Protein AF-A0A6M8B671-F1 (afdb_monomer_lite)

Secondary structure (DSSP, 8-state):
-PEEEEEEEEETTSHHHHHHHHHHHHTSTT-EEEE-TT-EEEEEESS-HHHHHHHHHHHHHHHHTTTTTTTTTT--SSS-BHHHHHHHHHHHHHHHHHHTS--SS-GGGGEEEEEEEPPTTS--GGG-PEEEEPTT----TT--HHHHHHHHHHHTT--SHHHHHHHHHHHHHHHHTT----EEE-STT-SSS-S-----SSS---EEE-HHHHHHHHHHHTTS-TT-----SSS--EEEEEE--SS-EEHHHHHHHHHS--TT--SPEEEEEEEEE-SSS-EEEEPPPEE-PPP---PPP--

Sequence (303 aa):
MSTDRVIRVLSGRDGAHVLALWGLVSLLPGARLRFDADAIAHLTWDGDDDALGVTAARGLVERTWGLGDGLLAGIKTTVPKRSAVNPKTEAEWRAVEQAGRLPTTSILAVFNAAATGEDKKGKIQDGDLKVVSSALTMLSGRSYTANIVQETWRLLEVEDADGARARAAVEIGRLLDGGLSIASSKPGLRFSAPVTPPRVASGSERVDIQPLVDLLAFTGQLLLSPAQRPFDPAAGDKALAWVLNPVPLDLAGLLDLSAAPPRSLAWPRYEAPIVSEGGRASISALKPAHPVTPASHRGSPNA

Radius of gyration: 19.52 Å; chains: 1; bounding box: 58×50×44 Å

Organism: NCBI:txid2737173

Structure (mmCIF, N/CA/C/O backbone):
data_AF-A0A6M8B671-F1
#
_entry.id   AF-A0A6M8B671-F1
#
loop_
_atom_site.group_PDB
_atom_site.id
_atom_site.type_symbol
_atom_site.label_atom_id
_atom_site.label_alt_id
_atom_site.label_comp_id
_atom_site.label_asym_id
_atom_site.label_entity_id
_atom_site.label_seq_id
_atom_site.pdbx_PDB_ins_code
_atom_site.Cartn_x
_atom_site.Cartn_y
_atom_site.Cartn_z
_atom_site.occupancy
_atom_site.B_iso_or_equiv
_atom_site.auth_seq_id
_atom_site.auth_comp_id
_atom_site.auth_asym_id
_atom_site.auth_atom_id
_atom_site.pdbx_PDB_model_num
ATOM 1 N N . MET A 1 1 ? -18.816 -19.093 3.296 1.00 58.16 1 MET A N 1
ATOM 2 C CA . MET A 1 1 ? -18.331 -19.408 1.936 1.00 58.16 1 MET A CA 1
ATOM 3 C C . MET A 1 1 ? -17.439 -18.258 1.525 1.00 58.16 1 MET A C 1
ATOM 5 O O . MET A 1 1 ? -17.890 -17.128 1.654 1.00 58.16 1 MET A O 1
ATOM 9 N N . SER A 1 2 ? -16.205 -18.524 1.104 1.00 74.56 2 SER A N 1
ATOM 10 C CA . SER A 1 2 ? -15.317 -17.475 0.599 1.00 74.56 2 SER A CA 1
ATOM 11 C C . SER A 1 2 ? -15.819 -16.995 -0.761 1.00 74.56 2 SER A C 1
ATOM 13 O O . SER A 1 2 ? -16.117 -17.822 -1.626 1.00 74.56 2 SER A O 1
ATOM 15 N N . THR A 1 3 ? -15.920 -15.682 -0.949 1.00 87.31 3 THR A N 1
ATOM 16 C CA . THR A 1 3 ? -16.380 -15.081 -2.210 1.00 87.31 3 THR A CA 1
ATOM 17 C C . THR A 1 3 ? -15.170 -14.693 -3.053 1.00 87.31 3 THR A C 1
ATOM 19 O O . THR A 1 3 ? -14.274 -14.012 -2.547 1.00 87.31 3 THR A O 1
ATOM 22 N N . ASP A 1 4 ? -15.137 -15.122 -4.320 1.00 92.69 4 ASP A N 1
ATOM 23 C CA . ASP A 1 4 ? -14.121 -14.702 -5.294 1.00 92.69 4 ASP A CA 1
ATOM 24 C C . ASP A 1 4 ? -14.559 -13.392 -5.960 1.00 92.69 4 ASP A C 1
ATOM 26 O O . ASP A 1 4 ? -15.619 -13.328 -6.584 1.00 92.69 4 ASP A O 1
ATOM 30 N N . ARG A 1 5 ? -13.761 -12.336 -5.796 1.00 95.19 5 ARG A N 1
ATOM 31 C CA . ARG A 1 5 ? -14.056 -10.982 -6.279 1.00 95.19 5 ARG A CA 1
ATOM 32 C C . ARG A 1 5 ? -13.091 -10.589 -7.371 1.00 95.19 5 ARG A C 1
ATOM 34 O O . ARG A 1 5 ? -11.881 -10.620 -7.166 1.00 95.19 5 ARG A O 1
ATOM 41 N N . VAL A 1 6 ? -13.626 -10.137 -8.498 1.00 96.44 6 VAL A N 1
ATOM 42 C CA . VAL A 1 6 ? -12.819 -9.669 -9.625 1.00 96.44 6 VAL A CA 1
ATOM 43 C C . VAL A 1 6 ? -12.598 -8.164 -9.503 1.00 96.44 6 VAL A C 1
ATOM 45 O O . VAL A 1 6 ? -13.531 -7.387 -9.683 1.00 96.44 6 VAL A O 1
ATOM 48 N N . ILE A 1 7 ? -11.360 -7.739 -9.257 1.00 96.94 7 ILE A N 1
ATOM 49 C CA . ILE A 1 7 ? -10.998 -6.319 -9.165 1.00 96.94 7 ILE A CA 1
ATOM 50 C C . ILE A 1 7 ? -10.430 -5.882 -10.517 1.00 96.94 7 ILE A C 1
ATOM 52 O O . ILE A 1 7 ? -9.247 -6.058 -10.801 1.00 96.94 7 ILE A O 1
ATOM 56 N N . ARG A 1 8 ? -11.288 -5.331 -11.383 1.00 94.25 8 ARG A N 1
ATOM 57 C CA . ARG A 1 8 ? -10.929 -5.011 -12.782 1.00 94.25 8 ARG A CA 1
ATOM 58 C C . ARG A 1 8 ? -10.184 -3.693 -12.961 1.00 94.25 8 ARG A C 1
ATOM 60 O O . ARG A 1 8 ? -9.481 -3.530 -13.952 1.00 94.25 8 ARG A O 1
ATOM 67 N N . VAL A 1 9 ? -10.348 -2.753 -12.034 1.00 96.19 9 VAL A N 1
ATOM 68 C CA . VAL A 1 9 ? -9.767 -1.403 -12.162 1.00 96.19 9 VAL A CA 1
ATOM 69 C C . VAL A 1 9 ? -8.275 -1.376 -11.851 1.00 96.19 9 VAL A C 1
ATOM 71 O O . VAL A 1 9 ? -7.575 -0.461 -12.271 1.00 96.19 9 VAL A O 1
ATOM 74 N N . LEU A 1 10 ? -7.797 -2.373 -11.100 1.00 96.94 10 LEU A N 1
ATOM 75 C CA . LEU A 1 10 ? -6.407 -2.511 -10.691 1.00 96.94 10 LEU A CA 1
ATOM 76 C C . LEU A 1 10 ? -5.742 -3.575 -11.561 1.00 96.94 10 LEU A C 1
ATOM 78 O O . LEU A 1 10 ? -6.016 -4.767 -11.450 1.00 96.94 10 LEU A O 1
ATOM 82 N N . SER A 1 11 ? -4.859 -3.121 -12.442 1.00 94.56 11 SER A N 1
ATOM 83 C CA . SER A 1 11 ? -4.105 -3.978 -13.355 1.00 94.56 11 SER A CA 1
ATOM 84 C C . SER A 1 11 ? -2.903 -4.620 -12.664 1.00 94.56 11 SER A C 1
ATOM 86 O O . SER A 1 11 ? -2.050 -3.917 -12.129 1.00 94.56 11 SER A O 1
ATOM 88 N N . GLY A 1 12 ? -2.751 -5.940 -12.785 1.00 95.06 12 GLY A N 1
ATOM 89 C CA . GLY A 1 12 ? -1.538 -6.656 -12.376 1.00 95.06 12 GLY A CA 1
ATOM 90 C C . GLY A 1 12 ? -0.294 -6.314 -13.207 1.00 95.06 12 GLY A C 1
ATOM 91 O O . GLY A 1 12 ? 0.785 -6.822 -12.923 1.00 95.06 12 GLY A O 1
ATOM 92 N N . ARG A 1 13 ? -0.413 -5.463 -14.236 1.00 94.19 13 ARG A N 1
ATOM 93 C CA . ARG A 1 13 ? 0.716 -4.936 -15.030 1.00 94.19 13 ARG A CA 1
ATOM 94 C C . ARG A 1 13 ? 1.155 -3.538 -14.588 1.00 94.19 13 ARG A C 1
ATOM 96 O O . ARG A 1 13 ? 2.025 -2.952 -15.222 1.00 94.19 13 ARG A O 1
ATOM 103 N N . ASP A 1 14 ? 0.562 -3.002 -13.527 1.00 93.94 14 ASP A N 1
ATOM 104 C CA . ASP A 1 14 ? 0.903 -1.698 -12.969 1.00 93.94 14 ASP A CA 1
ATOM 105 C C . ASP A 1 14 ? 1.423 -1.858 -11.533 1.00 93.94 14 ASP A C 1
ATOM 107 O O . ASP A 1 14 ? 0.784 -2.484 -10.687 1.00 93.94 14 ASP A O 1
ATOM 111 N N . GLY A 1 15 ? 2.604 -1.300 -11.253 1.00 92.31 15 GLY A N 1
ATOM 112 C CA . GLY A 1 15 ? 3.257 -1.461 -9.954 1.00 92.31 15 GLY A CA 1
ATOM 113 C C . GLY A 1 15 ? 2.493 -0.810 -8.795 1.00 92.31 15 GLY A C 1
ATOM 114 O O . GLY A 1 15 ? 2.472 -1.364 -7.696 1.00 92.31 15 GLY A O 1
ATOM 115 N N . ALA A 1 16 ? 1.830 0.328 -9.024 1.00 93.50 16 ALA A N 1
ATOM 116 C CA . ALA A 1 16 ? 1.030 0.996 -8.001 1.00 93.50 16 ALA A CA 1
ATOM 117 C C . ALA A 1 16 ? -0.228 0.184 -7.677 1.00 93.50 16 ALA A C 1
ATOM 119 O O . ALA A 1 16 ? -0.567 0.003 -6.507 1.00 93.50 16 ALA A O 1
ATOM 120 N N . HIS A 1 17 ? -0.877 -0.372 -8.700 1.00 96.81 17 HIS A N 1
ATOM 121 C CA . HIS A 1 17 ? -2.030 -1.255 -8.529 1.00 96.81 17 HIS A CA 1
ATOM 122 C C . HIS A 1 17 ? -1.674 -2.548 -7.790 1.00 96.81 17 HIS A C 1
ATOM 124 O O . HIS A 1 17 ? -2.417 -2.970 -6.907 1.00 96.81 17 HIS A O 1
ATOM 130 N N . VAL A 1 18 ? -0.527 -3.158 -8.094 1.00 96.12 18 VAL A N 1
ATOM 131 C CA . VAL A 1 18 ? -0.060 -4.368 -7.398 1.00 96.12 18 VAL A CA 1
ATOM 132 C C . VAL A 1 18 ? 0.227 -4.083 -5.926 1.00 96.12 18 VAL A C 1
ATOM 134 O O . VAL A 1 18 ? -0.237 -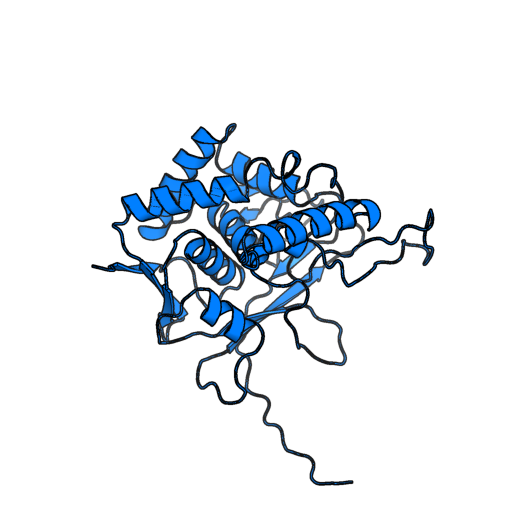4.828 -5.062 1.00 96.12 18 VAL A O 1
ATOM 137 N N . LEU A 1 19 ? 0.904 -2.971 -5.619 1.00 95.19 19 LEU A N 1
ATOM 138 C CA . LEU A 1 19 ? 1.086 -2.532 -4.234 1.00 95.19 19 LEU A CA 1
ATOM 139 C C . LEU A 1 19 ? -0.257 -2.271 -3.548 1.00 95.19 19 LEU A C 1
ATOM 141 O O . LEU A 1 19 ? -0.435 -2.670 -2.399 1.00 95.19 19 LEU A O 1
ATOM 145 N N . ALA A 1 20 ? -1.211 -1.639 -4.234 1.00 97.31 20 ALA A N 1
ATOM 146 C CA . ALA A 1 20 ? -2.537 -1.387 -3.682 1.00 97.31 20 ALA A CA 1
ATOM 147 C C . ALA A 1 20 ? -3.295 -2.687 -3.379 1.00 97.31 20 ALA A C 1
ATOM 149 O O . ALA A 1 20 ? -3.914 -2.804 -2.322 1.00 97.31 20 ALA A O 1
ATOM 150 N N . LEU A 1 21 ? -3.195 -3.694 -4.248 1.00 98.06 21 LEU A N 1
ATOM 151 C CA . LEU A 1 21 ? -3.790 -5.012 -4.029 1.00 98.06 21 LEU A CA 1
ATOM 152 C C . LEU A 1 21 ? -3.145 -5.743 -2.849 1.00 98.06 21 LEU A C 1
ATOM 154 O O . LEU A 1 21 ? -3.860 -6.290 -2.014 1.00 98.06 21 LEU A O 1
ATOM 158 N N . TRP A 1 22 ? -1.817 -5.720 -2.722 1.00 96.38 22 TRP A N 1
ATOM 159 C CA . TRP A 1 22 ? -1.137 -6.281 -1.547 1.00 96.38 22 TRP A CA 1
ATOM 160 C C . TRP A 1 22 ? -1.509 -5.536 -0.266 1.00 96.38 22 TRP A C 1
ATOM 162 O O . TRP A 1 22 ? -1.764 -6.161 0.765 1.00 96.38 22 TRP A O 1
ATOM 172 N N . GLY A 1 23 ? -1.615 -4.208 -0.349 1.00 96.44 23 GLY A N 1
ATOM 173 C CA . GLY A 1 23 ? -2.158 -3.362 0.703 1.00 96.44 23 GLY A CA 1
ATOM 174 C C . GLY A 1 23 ? -3.541 -3.834 1.131 1.00 96.44 23 GLY A C 1
ATOM 175 O O . GLY A 1 23 ? -3.718 -4.169 2.296 1.00 96.44 23 GLY A O 1
ATOM 176 N N . LEU A 1 24 ? -4.484 -3.963 0.197 1.00 97.75 24 LEU A N 1
ATOM 177 C CA . LEU A 1 24 ? -5.846 -4.426 0.468 1.00 97.75 24 LEU A CA 1
ATOM 178 C C . LEU A 1 24 ? -5.877 -5.824 1.100 1.00 97.75 24 LEU A C 1
ATOM 180 O O . LEU A 1 24 ? -6.498 -6.009 2.143 1.00 97.75 24 LEU A O 1
ATOM 184 N N . VAL A 1 25 ? -5.163 -6.792 0.521 1.00 96.69 25 VAL A N 1
ATOM 185 C CA . VAL A 1 25 ? -5.067 -8.166 1.048 1.00 96.69 25 VAL A CA 1
ATOM 186 C C . VAL A 1 25 ? -4.541 -8.163 2.479 1.00 96.69 25 VAL A C 1
ATOM 188 O O . VAL A 1 25 ? -5.076 -8.848 3.344 1.00 96.69 25 VAL A O 1
ATOM 191 N N . SER A 1 26 ? -3.527 -7.347 2.769 1.00 95.50 26 SER A N 1
ATOM 192 C CA . SER A 1 26 ? -2.944 -7.280 4.109 1.00 95.50 26 SER A CA 1
ATOM 193 C C . SER A 1 26 ? -3.878 -6.694 5.172 1.00 95.50 26 SER A C 1
ATOM 195 O O . SER A 1 26 ? -3.597 -6.839 6.362 1.00 95.50 26 SER A O 1
ATOM 197 N N . LEU A 1 27 ? -4.960 -6.020 4.773 1.00 95.94 27 LEU A N 1
ATOM 198 C CA . LEU A 1 27 ? -5.990 -5.480 5.665 1.00 95.94 27 LEU A CA 1
ATOM 199 C C . LEU A 1 27 ? -7.092 -6.500 5.984 1.00 95.94 27 LEU A C 1
ATOM 201 O O . LEU A 1 27 ? -7.910 -6.257 6.870 1.00 95.94 27 LEU A O 1
ATOM 205 N N . LEU A 1 28 ? -7.109 -7.633 5.279 1.00 95.81 28 LEU A N 1
ATOM 206 C CA . LEU A 1 28 ? -8.163 -8.638 5.318 1.00 95.81 28 LEU A CA 1
ATOM 207 C C . LEU A 1 28 ? -7.585 -9.978 5.807 1.00 95.81 28 LEU A C 1
ATOM 209 O O . LEU A 1 28 ? -6.993 -10.727 5.026 1.00 95.81 28 LEU A O 1
ATOM 213 N N . PRO A 1 29 ? -7.728 -10.318 7.102 1.00 91.69 29 PRO A N 1
ATOM 214 C CA . PRO A 1 29 ? -7.206 -11.571 7.639 1.00 91.69 29 PRO A CA 1
ATOM 215 C C . PRO A 1 29 ? -7.737 -12.786 6.870 1.00 91.69 29 PRO A C 1
ATOM 217 O O . PRO A 1 29 ? -8.943 -12.921 6.679 1.00 91.69 29 PRO A O 1
ATOM 220 N N . GLY A 1 30 ? -6.835 -13.664 6.428 1.00 93.25 30 GLY A N 1
ATOM 221 C CA . GLY A 1 30 ? -7.178 -14.864 5.654 1.00 93.25 30 GLY A CA 1
ATOM 222 C C . GLY A 1 30 ? -7.442 -14.628 4.162 1.00 93.25 30 GLY A C 1
ATOM 223 O O . GLY A 1 30 ? -7.711 -15.594 3.449 1.00 93.25 30 GLY A O 1
ATOM 224 N N . ALA A 1 31 ? -7.347 -13.388 3.670 1.00 96.50 31 ALA A N 1
ATOM 225 C CA . ALA A 1 31 ? -7.526 -13.100 2.252 1.00 96.50 31 ALA A CA 1
ATOM 226 C C . ALA A 1 31 ? -6.432 -13.735 1.388 1.00 96.50 31 ALA A C 1
ATOM 228 O O . ALA A 1 31 ? -5.274 -13.870 1.797 1.00 96.50 31 ALA A O 1
ATOM 229 N N . ARG A 1 32 ? -6.812 -14.090 0.161 1.00 97.31 32 ARG A N 1
ATOM 230 C CA . ARG A 1 32 ? -5.913 -14.621 -0.865 1.00 97.31 32 ARG A CA 1
ATOM 231 C C . ARG A 1 32 ? -6.072 -13.856 -2.169 1.00 97.31 32 ARG A C 1
ATOM 233 O O . ARG A 1 32 ? -7.172 -13.421 -2.496 1.00 97.31 32 ARG A O 1
ATOM 240 N N . LEU A 1 33 ? -4.987 -13.739 -2.925 1.00 97.69 33 LEU A N 1
ATOM 241 C CA . LEU A 1 33 ? -4.938 -13.027 -4.200 1.00 97.69 33 LEU A CA 1
ATOM 242 C C . LEU A 1 33 ? -4.368 -13.921 -5.299 1.00 97.69 33 LEU A C 1
ATOM 244 O O . LEU A 1 33 ? -3.360 -14.606 -5.102 1.00 97.69 33 LEU A O 1
ATOM 248 N N . ARG A 1 34 ? -4.974 -13.865 -6.482 1.00 96.38 34 ARG A N 1
ATOM 249 C CA . ARG A 1 34 ? -4.375 -14.357 -7.729 1.00 96.38 34 ARG A CA 1
ATOM 250 C C . ARG A 1 34 ? -4.500 -13.339 -8.847 1.00 96.38 34 ARG A C 1
ATOM 252 O O . ARG A 1 34 ? -5.395 -12.499 -8.816 1.00 96.38 34 ARG A O 1
ATOM 259 N N . PHE A 1 35 ? -3.646 -13.478 -9.850 1.00 96.06 35 PHE A N 1
ATOM 260 C CA . PHE A 1 35 ? -3.758 -12.766 -11.116 1.00 96.06 35 PHE A CA 1
ATOM 261 C C . PHE A 1 35 ? -3.995 -13.774 -12.239 1.00 96.06 35 PHE A C 1
ATOM 263 O O . PHE A 1 35 ? -3.248 -14.740 -12.380 1.00 96.06 35 PHE A O 1
ATOM 270 N N . ASP A 1 36 ? -5.037 -13.576 -13.040 1.00 93.56 36 ASP A N 1
ATOM 271 C CA . ASP A 1 36 ? -5.251 -14.432 -14.209 1.00 93.56 36 ASP A CA 1
ATOM 272 C C . ASP A 1 36 ? -4.291 -14.101 -15.370 1.00 93.56 36 ASP A C 1
ATOM 274 O O . ASP A 1 36 ? -3.388 -13.266 -15.254 1.00 93.56 36 ASP A O 1
ATOM 278 N N . ALA A 1 37 ? -4.466 -14.790 -16.501 1.00 89.44 37 ALA A N 1
ATOM 279 C CA . ALA A 1 37 ? -3.628 -14.621 -17.689 1.00 89.44 37 ALA A CA 1
ATOM 280 C C . ALA A 1 37 ? -3.677 -13.193 -18.273 1.00 89.44 37 ALA A C 1
ATOM 282 O O . ALA A 1 37 ? -2.705 -12.740 -18.884 1.00 89.44 37 ALA A O 1
ATOM 283 N N . ASP A 1 38 ? -4.769 -12.464 -18.033 1.00 92.25 38 ASP A N 1
ATOM 284 C CA . ASP A 1 38 ? -4.950 -11.076 -18.457 1.00 92.25 38 ASP A CA 1
ATOM 285 C C . ASP A 1 38 ? -4.436 -10.075 -17.411 1.00 92.25 38 ASP A C 1
ATOM 287 O O . ASP A 1 38 ? -4.555 -8.863 -17.594 1.00 92.25 38 ASP A O 1
ATOM 291 N N . ALA A 1 39 ? -3.792 -10.575 -16.350 1.00 94.56 39 ALA A N 1
ATOM 292 C CA . ALA A 1 39 ? -3.330 -9.820 -15.194 1.00 94.56 39 ALA A CA 1
ATOM 293 C C . ALA A 1 39 ? -4.467 -9.159 -14.397 1.00 94.56 39 ALA A C 1
ATOM 295 O O . ALA A 1 39 ? -4.243 -8.148 -13.729 1.00 94.56 39 ALA A O 1
ATOM 296 N N . ILE A 1 40 ? -5.680 -9.715 -14.446 1.00 96.56 40 ILE A N 1
ATOM 297 C CA . ILE A 1 40 ? -6.802 -9.244 -13.632 1.00 96.56 40 ILE A CA 1
ATOM 298 C C . ILE A 1 40 ? -6.689 -9.865 -12.245 1.00 96.56 40 ILE A C 1
ATOM 300 O O . ILE A 1 40 ? -6.431 -11.063 -12.105 1.00 96.56 40 ILE A O 1
ATOM 304 N N . ALA A 1 41 ? -6.877 -9.045 -11.216 1.00 97.62 41 ALA A N 1
ATOM 305 C CA . ALA A 1 41 ? -6.817 -9.474 -9.830 1.00 97.62 41 ALA A CA 1
ATOM 306 C C . ALA A 1 41 ? -8.113 -10.170 -9.397 1.00 97.62 41 ALA A C 1
ATOM 308 O O . ALA A 1 41 ? -9.213 -9.652 -9.602 1.00 97.62 41 ALA A O 1
ATOM 309 N N . HIS A 1 42 ? -7.966 -11.319 -8.739 1.00 97.75 42 HIS A N 1
ATOM 310 C CA . HIS A 1 42 ? -9.055 -12.031 -8.077 1.00 97.75 42 HIS A CA 1
ATOM 311 C C . HIS A 1 42 ? -8.734 -12.158 -6.590 1.00 97.75 42 HIS A C 1
ATOM 313 O O . HIS A 1 42 ? -7.708 -12.736 -6.215 1.00 97.75 42 HIS A O 1
ATOM 319 N N . LEU A 1 43 ? -9.592 -11.569 -5.761 1.00 97.69 43 LEU A N 1
ATOM 320 C CA . LEU A 1 43 ? -9.480 -11.526 -4.309 1.00 97.69 43 LEU A CA 1
ATOM 321 C C . LEU A 1 43 ? -10.492 -12.490 -3.696 1.00 97.69 43 LEU A C 1
ATOM 323 O O . LEU A 1 43 ? -11.700 -12.303 -3.830 1.00 97.69 43 LEU A O 1
ATOM 327 N N . THR A 1 44 ? -10.001 -13.479 -2.959 1.00 96.94 44 THR A N 1
ATOM 328 C CA . THR A 1 44 ? -10.837 -14.395 -2.183 1.00 96.94 44 THR A CA 1
ATOM 329 C C . THR A 1 44 ? -10.770 -14.023 -0.706 1.00 96.94 44 THR A C 1
ATOM 331 O O . THR A 1 44 ? -9.680 -13.963 -0.134 1.00 96.94 44 THR A O 1
ATOM 334 N N . TRP A 1 45 ? -11.923 -13.792 -0.075 1.00 96.50 45 TRP A N 1
ATOM 335 C CA . TRP A 1 45 ? -12.012 -13.511 1.362 1.00 96.50 45 TRP A CA 1
ATOM 336 C C . TRP A 1 45 ? -13.357 -13.955 1.951 1.00 96.50 45 TRP A C 1
ATOM 338 O O . TRP A 1 45 ? -14.378 -13.967 1.254 1.00 96.50 45 TRP A O 1
ATOM 348 N N . ASP A 1 46 ? -13.341 -14.319 3.235 1.00 93.00 46 ASP A N 1
ATOM 349 C CA . ASP A 1 46 ? -14.513 -14.757 3.993 1.00 93.00 46 ASP A CA 1
ATOM 350 C C . ASP A 1 46 ? -15.307 -13.553 4.509 1.00 93.00 46 ASP A C 1
ATOM 352 O O . ASP A 1 46 ? -15.028 -13.002 5.569 1.00 93.00 46 ASP A O 1
ATOM 356 N N . GLY A 1 47 ? -16.316 -13.160 3.740 1.00 91.69 47 GLY A N 1
ATOM 357 C CA . GLY A 1 47 ? -17.240 -12.077 4.060 1.00 91.69 47 GLY A CA 1
ATOM 358 C C . GLY A 1 47 ? -17.931 -11.581 2.798 1.00 91.69 47 GLY A C 1
ATOM 359 O O . GLY A 1 47 ? -17.490 -11.901 1.690 1.00 91.69 47 GLY A O 1
ATOM 360 N N . ASP A 1 48 ? -19.015 -10.829 2.952 1.00 93.81 48 ASP A N 1
ATOM 361 C CA . ASP A 1 48 ? -19.636 -10.070 1.863 1.00 93.81 48 ASP A CA 1
ATOM 362 C C . ASP A 1 48 ? -18.875 -8.755 1.597 1.00 93.81 48 ASP A C 1
ATOM 364 O O . ASP A 1 48 ? -17.837 -8.480 2.207 1.00 93.81 48 ASP A O 1
ATOM 368 N N . ASP A 1 49 ? -19.325 -8.001 0.595 1.00 94.12 49 ASP A N 1
ATOM 369 C CA . ASP A 1 49 ? -18.637 -6.791 0.126 1.00 94.12 49 ASP A CA 1
ATOM 370 C C . ASP A 1 49 ? -18.687 -5.668 1.168 1.00 94.12 49 ASP A C 1
ATOM 372 O O . ASP A 1 49 ? -17.692 -4.964 1.355 1.00 94.12 49 ASP A O 1
ATOM 376 N N . ASP A 1 50 ? -19.782 -5.576 1.925 1.00 94.38 50 ASP A N 1
ATOM 377 C CA . ASP A 1 50 ? -19.935 -4.617 3.019 1.00 94.38 50 ASP A CA 1
ATOM 378 C C . ASP A 1 50 ? -18.952 -4.923 4.158 1.00 94.38 50 ASP A C 1
ATOM 380 O O . ASP A 1 50 ? -18.208 -4.045 4.610 1.00 94.38 50 ASP A O 1
ATOM 384 N N . ALA A 1 51 ? -18.879 -6.185 4.596 1.00 96.19 51 ALA A N 1
ATOM 385 C CA . ALA A 1 51 ? -17.939 -6.621 5.623 1.00 96.19 51 ALA A CA 1
ATOM 386 C C . ALA A 1 51 ? -16.481 -6.425 5.185 1.00 96.19 51 ALA A C 1
ATOM 388 O O . ALA A 1 51 ? -15.637 -6.043 6.006 1.00 96.19 51 ALA A O 1
ATOM 389 N N . LEU A 1 52 ? -16.184 -6.651 3.900 1.00 97.00 52 LEU A N 1
ATOM 390 C CA . LEU A 1 52 ? -14.868 -6.390 3.323 1.00 97.00 52 LEU A CA 1
ATOM 391 C C . LEU A 1 52 ? -14.547 -4.898 3.398 1.00 97.00 52 LEU A C 1
ATOM 393 O O . LEU A 1 52 ? -13.507 -4.532 3.950 1.00 97.00 52 LEU A O 1
ATOM 397 N N . GLY A 1 53 ? -15.449 -4.046 2.901 1.00 97.25 53 GLY A N 1
ATOM 398 C CA . GLY A 1 53 ? -15.299 -2.593 2.901 1.00 97.25 53 GLY A CA 1
ATOM 399 C C . GLY A 1 53 ? -15.031 -2.038 4.296 1.00 97.25 53 GLY A C 1
ATOM 400 O O . GLY A 1 53 ? -14.054 -1.318 4.499 1.00 97.25 53 GLY A O 1
ATOM 401 N N . VAL A 1 54 ? -15.829 -2.447 5.286 1.00 97.44 54 VAL A N 1
ATOM 402 C CA . VAL A 1 54 ? -15.679 -2.032 6.691 1.00 97.44 54 VAL A CA 1
ATOM 403 C C . VAL A 1 54 ? -14.356 -2.522 7.293 1.00 97.44 54 VAL A C 1
ATOM 405 O O . VAL A 1 54 ? -13.646 -1.754 7.952 1.00 97.44 54 VAL A O 1
ATOM 408 N N . THR A 1 55 ? -13.997 -3.791 7.069 1.00 97.81 55 THR A N 1
ATOM 409 C CA . THR A 1 55 ? -12.776 -4.393 7.633 1.00 97.81 55 THR A CA 1
ATOM 410 C C . THR A 1 55 ? -11.524 -3.736 7.061 1.00 97.81 55 THR A C 1
ATOM 412 O O . THR A 1 55 ? -10.642 -3.323 7.822 1.00 97.81 55 THR A O 1
ATOM 415 N N . ALA A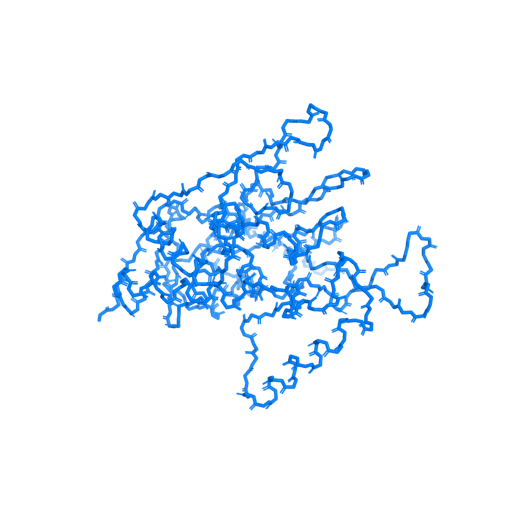 1 56 ? -11.466 -3.586 5.736 1.00 97.94 56 ALA A N 1
ATOM 416 C CA . ALA A 1 56 ? -10.349 -2.948 5.061 1.00 97.94 56 ALA A CA 1
ATOM 417 C C . ALA A 1 56 ? -10.251 -1.456 5.415 1.00 97.94 56 ALA A C 1
ATOM 419 O O . ALA A 1 56 ? -9.155 -0.979 5.704 1.00 97.94 56 ALA A O 1
ATOM 420 N N . ALA A 1 57 ? -11.372 -0.733 5.496 1.00 98.38 57 ALA A N 1
ATOM 421 C CA . ALA A 1 57 ? -11.392 0.672 5.902 1.00 98.38 57 ALA A CA 1
ATOM 422 C C . ALA A 1 57 ? -10.811 0.887 7.304 1.00 98.38 57 ALA A C 1
ATOM 424 O O . ALA A 1 57 ? -9.961 1.760 7.498 1.00 98.38 57 ALA A O 1
ATOM 425 N N . ARG A 1 58 ? -11.221 0.063 8.279 1.00 97.94 58 ARG A N 1
ATOM 426 C CA . ARG A 1 58 ? -10.687 0.123 9.647 1.00 97.94 58 ARG A CA 1
ATOM 427 C C . ARG A 1 58 ? -9.172 -0.061 9.651 1.00 97.94 58 ARG A C 1
ATOM 429 O O . ARG A 1 58 ? -8.464 0.789 10.190 1.00 97.94 58 ARG A O 1
ATOM 436 N N . GLY A 1 59 ? -8.682 -1.130 9.026 1.00 95.62 59 GLY A N 1
ATOM 437 C CA . GLY A 1 59 ? -7.249 -1.408 8.997 1.00 95.62 59 GLY A CA 1
ATOM 438 C C . GLY A 1 59 ? -6.454 -0.338 8.236 1.00 95.62 59 GLY A C 1
ATOM 439 O O . GLY A 1 59 ? -5.327 -0.022 8.614 1.00 95.62 59 GLY A O 1
ATOM 440 N N . LEU A 1 60 ? -7.027 0.244 7.174 1.00 96.69 60 LEU A N 1
ATOM 441 C CA . LEU A 1 60 ? -6.371 1.296 6.399 1.00 96.69 60 LEU A CA 1
ATOM 442 C C . LEU A 1 60 ? -6.146 2.536 7.265 1.00 96.69 60 LEU A C 1
ATOM 444 O O . LEU A 1 60 ? -5.040 3.077 7.292 1.00 96.69 60 LEU A O 1
ATOM 448 N N . VAL A 1 61 ? -7.168 2.956 8.015 1.00 96.62 61 VAL A N 1
ATOM 449 C CA . VAL A 1 61 ? -7.077 4.086 8.948 1.00 96.62 61 VAL A CA 1
ATOM 450 C C . VAL A 1 61 ? -6.081 3.793 10.065 1.00 96.62 61 VAL A C 1
ATOM 452 O O . VAL A 1 61 ? -5.207 4.619 10.309 1.00 96.62 61 VAL A O 1
ATOM 455 N N . GLU A 1 62 ? -6.132 2.609 10.681 1.00 92.50 62 GLU A N 1
ATOM 456 C CA . GLU A 1 62 ? -5.179 2.200 11.729 1.00 92.50 62 GLU A CA 1
ATOM 457 C C . GLU A 1 62 ? -3.713 2.294 11.276 1.00 92.50 62 GLU A C 1
ATOM 459 O O . GLU A 1 62 ? -2.834 2.610 12.077 1.00 92.50 62 GLU A O 1
ATOM 464 N N . ARG A 1 63 ? -3.438 2.047 9.990 1.00 90.44 63 ARG A N 1
ATOM 465 C CA . ARG A 1 63 ? -2.076 2.057 9.437 1.00 90.44 63 ARG A CA 1
ATOM 466 C C . ARG A 1 63 ? -1.616 3.397 8.888 1.00 90.44 63 ARG A C 1
ATOM 468 O O . ARG A 1 63 ? -0.413 3.591 8.730 1.00 90.44 63 ARG A O 1
ATOM 475 N N . THR A 1 64 ? -2.531 4.293 8.535 1.00 93.06 64 THR A N 1
ATOM 476 C CA . THR A 1 64 ? -2.184 5.484 7.740 1.00 93.06 64 THR A CA 1
ATOM 477 C C . THR A 1 64 ? -2.641 6.799 8.359 1.00 93.06 64 THR A C 1
ATOM 479 O O . THR A 1 64 ? -2.039 7.836 8.078 1.00 93.06 64 THR A O 1
ATOM 482 N N . TRP A 1 65 ? -3.662 6.793 9.215 1.00 94.12 65 TRP A N 1
ATOM 483 C CA . TRP A 1 65 ? -4.129 8.004 9.879 1.00 94.12 65 TRP A CA 1
ATOM 484 C C . TRP A 1 65 ? -3.192 8.404 11.019 1.00 94.12 65 TRP A C 1
ATOM 486 O O . TRP A 1 65 ? -2.748 7.562 11.798 1.00 94.12 65 TRP A O 1
ATOM 496 N N . GLY A 1 66 ? -2.881 9.698 11.137 1.00 89.81 66 GLY A N 1
ATOM 497 C CA . GLY A 1 66 ? -2.122 10.211 12.282 1.00 89.81 66 GLY A CA 1
ATOM 498 C C . GLY A 1 66 ? -0.680 9.696 12.382 1.00 89.81 66 GLY A C 1
ATOM 499 O O . GLY A 1 66 ? -0.085 9.749 13.456 1.00 89.81 66 GLY A O 1
ATOM 500 N N . LEU A 1 67 ? -0.076 9.227 11.280 1.00 88.62 67 LEU A N 1
ATOM 501 C CA . LEU A 1 67 ? 1.295 8.691 11.273 1.00 88.62 67 LEU A CA 1
ATOM 502 C C . LEU A 1 67 ? 2.321 9.625 11.926 1.00 88.62 67 LEU A C 1
ATOM 504 O O . LEU A 1 67 ? 3.253 9.150 12.572 1.00 88.62 67 LEU A O 1
ATOM 508 N N . GLY A 1 68 ? 2.167 10.938 11.736 1.00 87.25 68 GLY A N 1
ATOM 509 C CA . GLY A 1 68 ? 3.098 11.953 12.234 1.00 87.25 68 GLY A CA 1
ATOM 510 C C . GLY A 1 68 ? 3.094 12.116 13.752 1.00 87.25 68 GLY A C 1
ATOM 511 O O . GLY A 1 68 ? 4.123 12.501 14.299 1.00 87.25 68 GLY A O 1
ATOM 512 N N . ASP A 1 69 ? 1.982 11.780 14.403 1.00 87.50 69 ASP A N 1
ATOM 513 C CA . ASP A 1 69 ? 1.828 11.812 15.861 1.00 87.50 69 ASP A CA 1
ATOM 514 C C . ASP A 1 69 ? 1.926 10.404 16.474 1.00 87.50 69 ASP A C 1
ATOM 516 O O . ASP A 1 69 ? 2.192 10.258 17.663 1.00 87.50 69 ASP A O 1
ATOM 520 N N . GLY A 1 70 ? 1.770 9.363 15.651 1.00 84.81 70 GLY A N 1
ATOM 521 C CA . GLY A 1 70 ? 1.936 7.962 16.023 1.00 84.81 70 GLY A CA 1
ATOM 522 C C . GLY A 1 70 ? 3.300 7.396 15.624 1.00 84.81 70 GLY A C 1
ATOM 523 O O . GLY A 1 70 ? 4.356 7.795 16.119 1.00 84.81 70 GLY A O 1
ATOM 524 N N . LEU A 1 71 ? 3.288 6.425 14.712 1.00 79.81 71 LEU A N 1
ATOM 525 C CA . LEU A 1 71 ? 4.455 5.605 14.369 1.00 79.81 71 LEU A CA 1
ATOM 526 C C . LEU A 1 71 ? 5.685 6.417 13.917 1.00 79.81 71 LEU A C 1
ATOM 528 O O . LEU A 1 71 ? 6.821 6.096 14.277 1.00 79.81 71 LEU A O 1
ATOM 532 N N . LEU A 1 72 ? 5.482 7.524 13.200 1.00 86.31 72 LEU A N 1
ATOM 533 C CA . LEU A 1 72 ? 6.541 8.421 12.729 1.00 86.31 72 LEU A CA 1
ATOM 534 C C . LEU A 1 72 ? 6.740 9.658 13.616 1.00 86.31 72 LEU A C 1
ATOM 536 O O . LEU A 1 72 ? 7.436 10.585 13.202 1.00 86.31 72 LEU A O 1
ATOM 540 N N . ALA A 1 73 ? 6.221 9.664 14.849 1.00 86.88 73 ALA A N 1
ATOM 541 C CA . ALA A 1 73 ? 6.433 10.750 15.807 1.00 86.88 73 ALA A CA 1
ATOM 542 C C . ALA A 1 73 ? 7.913 11.141 15.914 1.00 86.88 73 ALA A C 1
ATOM 544 O O . ALA A 1 73 ? 8.783 10.287 16.098 1.00 86.88 73 ALA A O 1
ATOM 545 N N . GLY A 1 74 ? 8.199 12.434 15.753 1.00 84.81 74 GLY A N 1
ATOM 546 C CA . GLY A 1 74 ? 9.559 12.985 15.765 1.00 84.81 74 GLY A CA 1
ATOM 547 C C . GLY A 1 74 ? 10.339 12.860 14.447 1.00 84.81 74 GLY A C 1
ATOM 548 O O . GLY A 1 74 ? 11.367 13.517 14.296 1.00 84.81 74 GLY A O 1
ATOM 549 N N . ILE A 1 75 ? 9.853 12.104 13.455 1.00 86.75 75 ILE A N 1
ATOM 550 C CA . ILE A 1 75 ? 10.478 11.996 12.129 1.00 86.75 75 ILE A CA 1
ATOM 551 C C . ILE A 1 75 ? 9.774 12.934 11.142 1.00 86.75 75 ILE A C 1
ATOM 553 O O . ILE A 1 75 ? 8.765 12.596 10.528 1.00 86.75 75 ILE A O 1
ATOM 557 N N . LYS A 1 76 ? 10.343 14.132 10.965 1.00 85.94 76 LYS A N 1
ATOM 558 C CA . LYS A 1 76 ? 9.831 15.186 10.063 1.00 85.94 76 LYS A CA 1
ATOM 559 C C . LYS A 1 76 ? 10.769 15.466 8.880 1.00 85.94 76 LYS A C 1
ATOM 561 O O . LYS A 1 76 ? 10.902 16.597 8.426 1.00 85.94 76 LYS A O 1
ATOM 566 N N . THR A 1 77 ? 11.485 14.442 8.420 1.00 82.62 77 THR A N 1
ATOM 567 C CA . THR A 1 77 ? 12.479 14.542 7.341 1.00 82.62 77 THR A CA 1
ATOM 568 C C . THR A 1 77 ? 12.508 13.263 6.508 1.00 82.62 77 THR A C 1
ATOM 570 O O . THR A 1 77 ? 12.152 12.191 6.992 1.00 82.62 77 THR A O 1
ATOM 573 N N . THR A 1 78 ? 12.948 13.377 5.258 1.00 77.75 78 THR A N 1
ATOM 574 C CA . THR A 1 78 ? 13.148 12.255 4.327 1.00 77.75 78 THR A CA 1
ATOM 575 C C . THR A 1 78 ? 14.448 11.486 4.579 1.00 77.75 78 THR A C 1
ATOM 577 O O . THR A 1 78 ? 14.606 10.376 4.081 1.00 77.75 78 THR A O 1
ATOM 580 N N . VAL A 1 79 ? 15.365 12.062 5.366 1.00 80.00 79 VAL A N 1
ATOM 581 C CA . VAL A 1 79 ? 16.678 11.494 5.723 1.00 80.00 79 VAL A CA 1
ATOM 582 C C . VAL A 1 79 ? 16.916 11.604 7.236 1.00 80.00 79 VAL A C 1
ATOM 584 O O . VAL A 1 79 ? 17.700 12.448 7.686 1.00 80.00 79 VAL A O 1
ATOM 587 N N . PRO A 1 80 ? 16.176 10.841 8.062 1.00 85.00 80 PRO A N 1
ATOM 588 C CA . PRO A 1 80 ? 16.292 10.929 9.513 1.00 85.00 80 PRO A CA 1
ATOM 589 C C . PRO A 1 80 ? 17.665 10.475 10.007 1.00 85.00 80 PRO A C 1
ATOM 591 O O . PRO A 1 80 ? 18.340 9.660 9.379 1.00 85.00 80 PRO A O 1
ATOM 594 N N . LYS A 1 81 ? 18.073 11.005 11.162 1.00 87.12 81 LYS A N 1
ATOM 595 C CA . LYS A 1 81 ? 19.247 10.521 11.891 1.00 87.12 81 LYS A CA 1
ATOM 596 C C . LYS A 1 81 ? 18.981 9.119 12.451 1.00 87.12 81 LYS A C 1
ATOM 598 O O . LYS A 1 81 ? 17.848 8.799 12.815 1.00 87.12 81 LYS A O 1
ATOM 603 N N . ARG A 1 82 ? 20.019 8.295 12.557 1.00 85.62 82 ARG A N 1
ATOM 604 C CA . ARG A 1 82 ? 19.935 6.918 13.048 1.00 85.62 82 ARG A CA 1
ATOM 605 C C . ARG A 1 82 ? 19.500 6.884 14.507 1.00 85.62 82 ARG A C 1
ATOM 607 O O . ARG A 1 82 ? 18.684 6.035 14.852 1.00 85.62 82 ARG A O 1
ATOM 614 N N . SER A 1 83 ? 19.920 7.851 15.324 1.00 87.94 83 SER A N 1
ATOM 615 C CA . SER A 1 83 ? 19.418 8.010 16.700 1.00 87.94 83 SER A CA 1
ATOM 616 C C . SER A 1 83 ? 17.902 8.224 16.807 1.00 87.94 83 SER A C 1
ATOM 618 O O . SER A 1 83 ? 17.31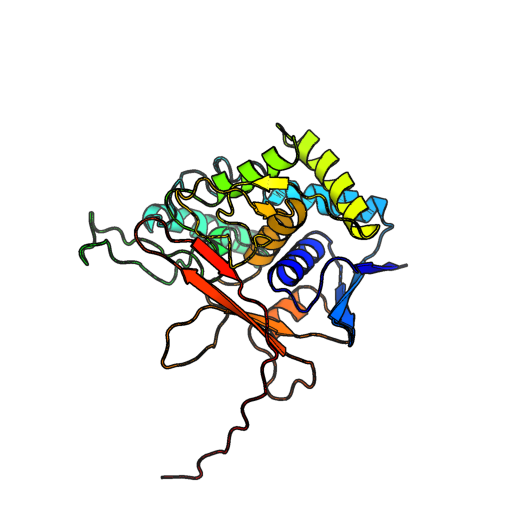9 7.880 17.829 1.00 87.94 83 SER A O 1
ATOM 620 N N . ALA A 1 84 ? 17.242 8.749 15.768 1.00 87.94 84 ALA A N 1
ATOM 621 C CA . ALA A 1 84 ? 15.788 8.923 15.743 1.00 87.94 84 ALA A CA 1
ATOM 622 C C . ALA A 1 84 ? 15.049 7.664 15.253 1.00 87.94 84 ALA A C 1
ATOM 624 O O . ALA A 1 84 ? 13.895 7.442 15.619 1.00 87.94 84 ALA A O 1
ATOM 625 N N . VAL A 1 85 ? 15.702 6.847 14.420 1.00 87.25 85 VAL A N 1
ATOM 626 C CA . VAL A 1 85 ? 15.129 5.612 13.858 1.00 87.25 85 VAL A CA 1
ATOM 627 C C . VAL A 1 85 ? 15.332 4.428 14.805 1.00 87.25 85 VAL A C 1
ATOM 629 O O . VAL A 1 85 ? 14.386 3.688 15.047 1.00 87.25 85 VAL A O 1
ATOM 632 N N . ASN A 1 86 ? 16.525 4.277 15.392 1.00 86.94 86 ASN A N 1
ATOM 633 C CA . ASN A 1 86 ? 16.879 3.140 16.248 1.00 86.94 86 ASN A CA 1
ATOM 634 C C . ASN A 1 86 ? 15.877 2.884 17.392 1.00 86.94 86 ASN A C 1
ATOM 636 O O . ASN A 1 86 ? 15.475 1.732 17.531 1.00 86.94 86 ASN A O 1
ATOM 640 N N . PRO A 1 87 ? 15.409 3.890 18.165 1.00 88.38 87 PRO A N 1
ATOM 641 C CA . PRO A 1 87 ? 14.435 3.647 19.231 1.00 88.38 87 PRO A CA 1
ATOM 642 C C . PRO A 1 87 ? 13.102 3.097 18.711 1.00 88.38 87 PRO A C 1
ATOM 644 O O . PRO A 1 87 ? 12.447 2.313 19.391 1.00 88.38 87 PRO A O 1
ATOM 647 N N . LYS A 1 88 ? 12.698 3.483 17.493 1.00 87.06 88 LYS A N 1
ATOM 648 C CA . LYS A 1 88 ? 11.487 2.956 16.850 1.00 87.06 88 LYS A CA 1
ATOM 649 C C . LYS A 1 88 ? 11.694 1.517 16.390 1.00 87.06 88 LYS A C 1
ATOM 651 O O . LYS A 1 88 ? 10.827 0.686 16.628 1.00 87.06 88 LYS A O 1
ATOM 656 N N . THR A 1 89 ? 12.858 1.217 15.811 1.00 83.69 89 THR A N 1
ATOM 657 C CA . THR A 1 89 ? 13.277 -0.153 15.480 1.00 83.69 89 THR A CA 1
ATOM 658 C C . THR A 1 89 ? 13.277 -1.052 16.704 1.00 83.69 89 THR A C 1
ATOM 660 O O . THR A 1 89 ? 12.697 -2.129 16.674 1.00 83.69 89 THR A O 1
ATOM 663 N N . GLU A 1 90 ? 13.870 -0.596 17.800 1.00 86.56 90 GLU A N 1
ATOM 664 C CA . GLU A 1 90 ? 13.910 -1.336 19.058 1.00 86.56 90 GLU A CA 1
ATOM 665 C C . GLU A 1 90 ? 12.510 -1.563 19.639 1.00 86.56 90 GLU A C 1
ATOM 667 O O . GLU A 1 90 ? 12.202 -2.668 20.077 1.00 86.56 90 GLU A O 1
ATOM 672 N N . ALA A 1 91 ? 11.639 -0.550 19.611 1.00 86.50 91 ALA A N 1
ATOM 673 C CA . ALA A 1 91 ? 10.256 -0.694 20.059 1.00 86.50 91 ALA A CA 1
ATOM 674 C C . ALA A 1 91 ? 9.480 -1.726 19.224 1.00 86.50 91 ALA A C 1
ATOM 676 O O . ALA A 1 91 ? 8.734 -2.529 19.784 1.00 86.50 91 ALA A O 1
ATOM 677 N N . GLU A 1 92 ? 9.680 -1.738 17.905 1.00 83.56 92 GLU A N 1
ATOM 678 C CA . GLU A 1 92 ? 9.045 -2.709 17.014 1.00 83.56 92 GLU A CA 1
ATOM 679 C C . GLU A 1 92 ? 9.548 -4.134 17.285 1.00 83.56 92 GLU A C 1
ATOM 681 O O . GLU A 1 92 ? 8.733 -5.038 17.455 1.00 83.56 92 GLU A O 1
ATOM 686 N N . TRP A 1 93 ? 10.863 -4.333 17.444 1.00 84.00 93 TRP A N 1
ATOM 687 C CA . TRP A 1 93 ? 11.440 -5.634 17.816 1.00 84.00 93 TRP A CA 1
ATOM 688 C C . TRP A 1 93 ? 10.996 -6.119 19.196 1.00 84.00 93 TRP A C 1
ATOM 690 O O . TRP A 1 93 ? 10.666 -7.290 19.346 1.00 84.00 93 TRP A O 1
ATOM 700 N N . ARG A 1 94 ? 10.886 -5.234 20.191 1.00 88.19 94 ARG A N 1
ATOM 701 C CA . ARG A 1 94 ? 10.309 -5.598 21.495 1.00 88.19 94 ARG A CA 1
ATOM 702 C C . ARG A 1 94 ? 8.864 -6.073 21.371 1.00 88.19 94 ARG A C 1
ATOM 704 O O . ARG A 1 94 ? 8.472 -7.020 22.048 1.00 88.19 94 ARG A O 1
ATOM 711 N N . ALA A 1 95 ? 8.068 -5.449 20.503 1.00 84.12 95 ALA A N 1
ATOM 712 C CA . ALA A 1 95 ? 6.708 -5.909 20.241 1.00 84.12 95 ALA A CA 1
ATOM 713 C C . ALA A 1 95 ? 6.695 -7.300 19.580 1.00 84.12 95 ALA A C 1
ATOM 715 O O . ALA A 1 95 ? 5.833 -8.114 19.908 1.00 84.12 95 ALA A O 1
ATOM 716 N N . VAL A 1 96 ? 7.669 -7.608 18.713 1.00 82.75 96 VAL A N 1
ATOM 717 C CA . VAL A 1 96 ? 7.867 -8.962 18.155 1.00 82.75 96 VAL A CA 1
ATOM 718 C C . VAL A 1 96 ? 8.160 -9.975 19.246 1.00 82.75 96 VAL A C 1
ATOM 720 O O . VAL A 1 96 ? 7.510 -11.017 19.289 1.00 82.75 96 VAL A O 1
ATOM 723 N N . GLU A 1 97 ? 9.120 -9.675 20.122 1.00 85.38 97 GLU A N 1
ATOM 724 C CA . GLU A 1 97 ? 9.511 -10.551 21.231 1.00 85.38 97 GLU A CA 1
ATOM 725 C C . GLU A 1 97 ? 8.316 -10.864 22.138 1.00 85.38 97 GLU A C 1
ATOM 727 O O . GLU A 1 97 ? 8.116 -12.011 22.530 1.00 85.38 97 GLU A O 1
ATOM 732 N N . GLN A 1 98 ? 7.480 -9.862 22.418 1.00 87.81 98 GLN A N 1
ATOM 733 C CA . GLN A 1 98 ? 6.282 -10.015 23.247 1.00 87.81 98 GLN A CA 1
ATOM 734 C C . GLN A 1 98 ? 5.156 -10.779 22.540 1.00 87.81 98 GLN A C 1
ATOM 736 O O . GLN A 1 98 ? 4.458 -11.570 23.171 1.00 87.81 98 GLN A O 1
ATOM 741 N N . ALA A 1 99 ? 4.953 -10.538 21.243 1.00 84.31 99 ALA A N 1
ATOM 742 C CA . ALA A 1 99 ? 3.869 -11.144 20.473 1.00 84.31 99 ALA A CA 1
ATOM 743 C C . ALA A 1 99 ? 4.228 -12.517 19.877 1.00 84.31 99 ALA A C 1
ATOM 745 O O . ALA A 1 99 ? 3.345 -13.201 19.360 1.00 84.31 99 ALA A O 1
ATOM 746 N N . GLY A 1 100 ? 5.509 -12.900 19.891 1.00 78.88 100 GLY A N 1
ATOM 747 C CA . GLY A 1 100 ? 6.013 -14.147 19.312 1.00 78.88 100 GLY A CA 1
ATOM 748 C C . GLY A 1 100 ? 5.904 -14.230 17.785 1.00 78.88 100 GLY A C 1
ATOM 749 O O . GLY A 1 100 ? 5.971 -15.324 17.228 1.00 78.88 100 GLY A O 1
ATOM 750 N N . ARG A 1 101 ? 5.699 -13.103 17.088 1.00 73.94 101 ARG A N 1
ATOM 751 C CA . ARG A 1 101 ? 5.518 -13.062 15.628 1.00 73.94 101 ARG A CA 1
ATOM 752 C C . ARG A 1 101 ? 6.080 -11.784 15.019 1.00 73.94 101 ARG A C 1
ATOM 754 O O . ARG A 1 101 ? 5.872 -10.699 15.559 1.00 73.94 101 ARG A O 1
ATOM 761 N N . LEU A 1 102 ? 6.756 -11.919 13.876 1.00 65.38 102 LEU A N 1
ATOM 762 C CA . LEU A 1 102 ? 7.234 -10.774 13.100 1.00 65.38 102 LEU A CA 1
ATOM 763 C C . LEU A 1 102 ? 6.046 -9.922 12.621 1.00 65.38 102 LEU A C 1
ATOM 765 O O . LEU A 1 102 ? 4.991 -10.469 12.277 1.00 65.38 102 LEU A O 1
ATOM 769 N N . PRO A 1 103 ? 6.194 -8.590 12.584 1.00 64.81 103 PRO A N 1
ATOM 770 C CA . PRO A 1 103 ? 5.169 -7.711 12.079 1.00 64.81 103 PRO A CA 1
ATOM 771 C C . PRO A 1 103 ? 5.106 -7.914 10.569 1.00 64.81 103 PRO A C 1
ATOM 773 O O . PRO A 1 103 ? 6.107 -7.842 9.862 1.00 64.81 103 PRO A O 1
ATOM 776 N N . THR A 1 104 ? 3.907 -8.177 10.065 1.00 65.12 104 THR A N 1
ATOM 777 C CA . THR A 1 104 ? 3.658 -8.307 8.624 1.00 65.12 104 THR A CA 1
ATOM 778 C C . THR A 1 104 ? 3.748 -6.966 7.899 1.00 65.12 104 THR A C 1
ATOM 780 O O . THR A 1 104 ? 3.823 -6.941 6.680 1.00 65.12 104 THR A O 1
ATOM 783 N N . THR A 1 105 ? 3.729 -5.858 8.643 1.00 74.56 105 THR A N 1
ATOM 784 C CA . THR A 1 105 ? 3.860 -4.479 8.164 1.00 74.56 105 THR A CA 1
ATOM 785 C C . THR A 1 105 ? 4.822 -3.742 9.077 1.00 74.56 105 THR A C 1
ATOM 787 O O . THR A 1 105 ? 4.599 -3.733 10.287 1.00 74.56 105 THR A O 1
ATOM 790 N N . SER A 1 106 ? 5.807 -3.052 8.519 1.00 77.00 106 SER A N 1
ATOM 791 C CA . SER A 1 106 ? 6.707 -2.212 9.303 1.00 77.00 106 SER A CA 1
ATOM 792 C C . SER A 1 106 ? 6.697 -0.795 8.767 1.00 77.00 106 SER A C 1
ATOM 794 O O . SER A 1 106 ? 6.999 -0.566 7.599 1.00 77.00 106 SER A O 1
ATOM 796 N N . ILE A 1 107 ? 6.424 0.193 9.620 1.00 72.06 107 ILE A N 1
ATOM 797 C CA . ILE A 1 107 ? 6.612 1.596 9.226 1.00 72.06 107 ILE A CA 1
ATOM 798 C C . ILE A 1 107 ? 8.087 1.895 8.930 1.00 72.06 107 ILE A C 1
ATOM 800 O O . ILE A 1 107 ? 8.412 2.841 8.219 1.00 72.06 107 ILE A O 1
ATOM 804 N N . LEU A 1 108 ? 9.000 1.077 9.454 1.00 71.62 108 LEU A N 1
ATOM 805 C CA . LEU A 1 108 ? 10.424 1.183 9.186 1.00 71.62 108 LEU A CA 1
ATOM 806 C C . LEU A 1 108 ? 10.766 0.666 7.796 1.00 71.62 108 LEU A C 1
ATOM 808 O O . LEU A 1 108 ? 11.812 1.038 7.289 1.00 71.62 108 LEU A O 1
ATOM 812 N N . ALA A 1 109 ? 9.860 -0.035 7.104 1.00 76.62 109 ALA A N 1
ATOM 813 C CA . ALA A 1 109 ? 9.970 -0.257 5.663 1.00 76.62 109 ALA A CA 1
ATOM 814 C C . ALA A 1 109 ? 10.019 1.060 4.864 1.00 76.62 109 ALA A C 1
ATOM 816 O O . ALA A 1 109 ? 10.388 1.060 3.691 1.00 76.62 109 ALA A O 1
ATOM 817 N N . VAL A 1 110 ? 9.696 2.198 5.494 1.00 79.00 110 VAL A N 1
ATOM 818 C CA . VAL A 1 110 ? 9.892 3.534 4.927 1.00 79.00 110 VAL A CA 1
ATOM 819 C C . VAL A 1 110 ? 11.382 3.906 4.839 1.00 79.00 110 VAL A C 1
ATOM 821 O O . VAL A 1 110 ? 11.779 4.599 3.896 1.00 79.00 110 VAL A O 1
ATOM 824 N N . PHE A 1 111 ? 12.219 3.422 5.763 1.00 80.12 111 PHE A N 1
ATOM 825 C CA . PHE A 1 111 ? 13.636 3.768 5.900 1.00 80.12 111 PHE A CA 1
ATOM 826 C C . PHE A 1 111 ? 14.531 2.529 5.811 1.00 80.12 111 PHE A C 1
ATOM 828 O O . PHE A 1 111 ? 14.331 1.537 6.498 1.00 80.12 111 PHE A O 1
ATOM 835 N N . ASN A 1 112 ? 15.598 2.583 5.022 1.00 75.94 112 ASN A N 1
ATOM 836 C CA . ASN A 1 112 ? 16.559 1.488 5.006 1.00 75.94 112 ASN A CA 1
ATOM 837 C C . ASN A 1 112 ? 17.569 1.656 6.150 1.00 75.94 112 ASN A C 1
ATOM 839 O O . ASN A 1 112 ? 18.659 2.173 5.934 1.00 75.94 112 ASN A O 1
ATOM 843 N N . ALA A 1 113 ? 17.217 1.209 7.360 1.00 71.62 113 ALA A N 1
ATOM 844 C CA . ALA A 1 113 ? 18.081 1.298 8.546 1.00 71.62 113 ALA A CA 1
ATOM 845 C C . ALA A 1 113 ? 19.440 0.579 8.394 1.00 71.62 113 ALA A C 1
ATOM 847 O O . ALA A 1 113 ? 20.380 0.890 9.127 1.00 71.62 113 ALA A O 1
ATOM 848 N N . ALA A 1 114 ? 19.554 -0.354 7.443 1.00 68.44 114 ALA A N 1
ATOM 849 C CA . ALA A 1 114 ? 20.801 -1.039 7.115 1.00 68.44 114 ALA A CA 1
ATOM 850 C C . ALA A 1 114 ? 21.720 -0.214 6.1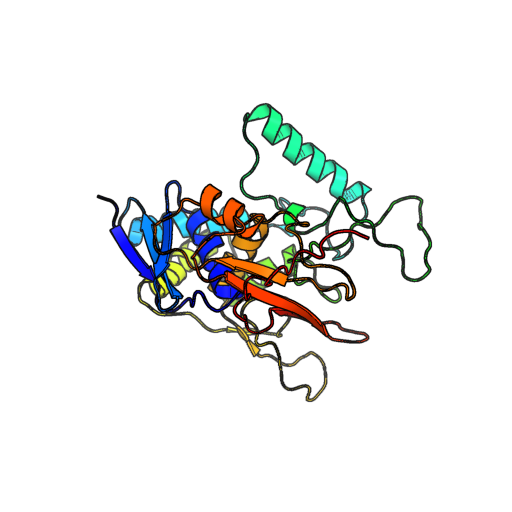93 1.00 68.44 114 ALA A C 1
ATOM 852 O O . ALA A 1 114 ? 22.905 -0.519 6.092 1.00 68.44 114 ALA A O 1
ATOM 853 N N . ALA A 1 115 ? 21.203 0.834 5.543 1.00 69.88 115 ALA A N 1
ATOM 854 C CA . ALA A 1 115 ? 21.964 1.705 4.658 1.00 69.88 115 ALA A CA 1
ATOM 855 C C . ALA A 1 115 ? 22.052 3.130 5.218 1.00 69.88 115 ALA A C 1
ATOM 857 O O . ALA A 1 115 ? 21.055 3.788 5.526 1.00 69.88 115 ALA A O 1
ATOM 858 N N . THR A 1 116 ? 23.279 3.629 5.315 1.00 70.38 116 THR A N 1
ATOM 859 C CA . THR A 1 116 ? 23.554 4.972 5.822 1.00 70.38 116 THR A CA 1
ATOM 860 C C . THR A 1 116 ? 23.869 5.923 4.682 1.00 70.38 116 THR A C 1
ATOM 862 O O . THR A 1 116 ? 24.610 5.577 3.767 1.00 70.38 116 THR A O 1
ATOM 865 N N . GLY A 1 117 ? 23.305 7.126 4.740 1.00 64.69 117 GLY A N 1
ATOM 866 C CA . GLY A 1 117 ? 23.617 8.207 3.814 1.00 64.69 117 GLY A CA 1
ATOM 867 C C . GLY A 1 117 ? 24.687 9.130 4.387 1.00 64.69 117 GLY A C 1
ATOM 868 O O . GLY A 1 117 ? 24.644 9.473 5.571 1.00 64.69 117 GLY A O 1
ATOM 869 N N . GLU A 1 118 ? 25.613 9.571 3.542 1.00 58.94 118 GLU A N 1
ATOM 870 C CA . GLU A 1 118 ? 26.520 10.674 3.863 1.00 58.94 118 GLU A CA 1
ATOM 871 C C . GLU A 1 118 ? 25.779 12.022 3.803 1.00 58.94 118 GLU A C 1
ATOM 873 O O . GLU A 1 118 ? 24.734 12.165 3.155 1.00 58.94 118 GLU A O 1
ATOM 878 N N . ASP A 1 119 ? 26.291 13.046 4.492 1.00 56.69 119 ASP A N 1
ATOM 879 C CA . ASP A 1 119 ? 25.827 14.408 4.241 1.00 56.69 119 ASP A CA 1
ATOM 880 C C . ASP A 1 119 ? 26.299 14.906 2.856 1.00 56.69 119 ASP A C 1
ATOM 882 O O . ASP A 1 119 ? 27.122 14.285 2.188 1.00 56.69 119 ASP A O 1
ATOM 886 N N . LYS A 1 120 ? 25.799 16.064 2.399 1.00 51.56 120 LYS A N 1
ATOM 887 C CA . LYS A 1 120 ? 26.175 16.647 1.092 1.00 51.56 120 LYS A CA 1
ATOM 888 C C . LYS A 1 120 ? 27.679 16.960 0.944 1.00 51.56 120 LYS A C 1
ATOM 890 O O . LYS A 1 120 ? 28.079 17.445 -0.110 1.00 51.56 120 LYS A O 1
ATOM 895 N N . LYS A 1 121 ? 28.485 16.775 1.992 1.00 54.81 121 LYS A N 1
ATOM 896 C CA . LYS A 1 121 ? 29.924 17.047 2.057 1.00 54.81 121 LYS A CA 1
ATOM 897 C C . LYS A 1 121 ? 30.744 15.805 2.456 1.00 54.81 121 LYS A C 1
ATOM 899 O O . LYS A 1 121 ? 31.918 15.971 2.780 1.00 54.81 121 LYS A O 1
ATOM 904 N N . GLY A 1 122 ? 30.158 14.603 2.459 1.00 56.44 122 GLY A N 1
ATOM 905 C CA . GLY A 1 122 ? 30.849 13.368 2.851 1.00 56.44 122 GLY A CA 1
ATOM 906 C C . GLY A 1 122 ? 31.235 13.305 4.334 1.00 56.44 122 GLY A C 1
ATOM 907 O O . GLY A 1 122 ? 32.120 12.545 4.714 1.00 56.44 122 GLY A O 1
ATOM 908 N N . LYS A 1 123 ? 30.636 14.142 5.190 1.00 54.97 123 LYS A N 1
ATOM 909 C CA . LYS A 1 123 ? 30.947 14.217 6.622 1.00 54.97 123 LYS A CA 1
ATOM 910 C C . LYS A 1 123 ? 29.803 13.670 7.470 1.00 54.97 123 LYS A C 1
ATOM 912 O O . LYS A 1 123 ? 28.622 13.887 7.213 1.00 54.97 123 LYS A O 1
ATOM 917 N N . ILE A 1 124 ? 30.164 12.982 8.547 1.00 60.19 124 ILE A N 1
ATOM 918 C CA . ILE A 1 124 ? 29.230 12.641 9.618 1.00 60.19 124 ILE A CA 1
ATOM 919 C C . ILE A 1 124 ? 29.141 13.877 10.520 1.00 60.19 124 ILE A C 1
ATOM 921 O O . ILE A 1 124 ? 29.963 14.059 11.416 1.00 60.19 124 ILE A O 1
ATOM 925 N N . GLN A 1 125 ? 28.197 14.780 10.250 1.00 53.84 125 GLN A N 1
ATOM 926 C CA . GLN A 1 125 ? 27.898 15.858 11.199 1.00 53.84 125 GLN A CA 1
ATOM 927 C C . GLN A 1 125 ? 27.370 15.256 12.512 1.00 53.84 125 GLN A C 1
ATOM 929 O O . GLN A 1 125 ? 26.502 14.386 12.496 1.00 53.84 125 GLN A O 1
ATOM 934 N N . ASP A 1 126 ? 27.904 15.723 13.641 1.00 65.44 126 ASP A N 1
ATOM 935 C CA . ASP A 1 126 ? 27.511 15.358 15.013 1.00 65.44 126 ASP A CA 1
ATOM 936 C C . ASP A 1 126 ? 27.758 13.895 15.437 1.00 65.44 126 ASP A C 1
ATOM 938 O O . ASP A 1 126 ? 27.287 13.481 16.492 1.00 65.44 126 ASP A O 1
ATOM 942 N N . GLY A 1 127 ? 28.474 13.094 14.638 1.00 71.19 127 GLY A N 1
ATOM 943 C CA . GLY A 1 127 ? 28.720 11.674 14.943 1.00 71.19 127 GLY A CA 1
ATOM 944 C C . GLY A 1 127 ? 27.507 10.747 14.754 1.00 71.19 127 GLY A C 1
ATOM 945 O O . GLY A 1 127 ? 27.600 9.563 15.066 1.00 71.19 127 GLY A O 1
ATOM 946 N N . ASP A 1 128 ? 26.388 11.251 14.220 1.00 80.38 128 ASP A N 1
ATOM 947 C CA . ASP A 1 128 ? 25.144 10.496 14.030 1.00 80.38 128 ASP A CA 1
ATOM 948 C C . ASP A 1 128 ? 24.826 10.294 12.540 1.00 80.38 128 ASP A C 1
ATOM 950 O O . ASP A 1 128 ? 24.643 11.248 11.777 1.00 80.38 128 ASP A O 1
ATOM 954 N N . LEU A 1 129 ? 24.771 9.029 12.117 1.00 83.31 129 LEU A N 1
ATOM 955 C CA . LEU A 1 129 ? 24.581 8.634 10.720 1.00 83.31 129 LEU A CA 1
ATOM 956 C C . LEU A 1 129 ? 23.155 8.933 10.253 1.00 83.31 129 LEU A C 1
ATOM 958 O O . LEU A 1 129 ? 22.197 8.745 10.996 1.00 83.31 129 LEU A O 1
ATOM 962 N N . LYS A 1 130 ? 22.979 9.346 8.996 1.00 83.25 130 LYS A N 1
ATOM 963 C CA . LYS A 1 130 ? 21.639 9.457 8.402 1.00 83.25 130 LYS A CA 1
ATOM 964 C C . LYS A 1 130 ? 21.212 8.121 7.823 1.00 83.25 130 LYS A C 1
ATOM 966 O O . LYS A 1 130 ? 22.034 7.390 7.280 1.00 83.25 130 LYS A O 1
ATOM 971 N N . VAL A 1 131 ? 19.922 7.834 7.898 1.00 79.62 131 VAL A N 1
ATOM 972 C CA . VAL A 1 131 ? 19.300 6.671 7.269 1.00 79.62 131 VAL A CA 1
ATOM 973 C C . VAL A 1 131 ? 18.731 7.093 5.918 1.00 79.62 131 VAL A C 1
ATOM 975 O O . VAL A 1 131 ? 18.114 8.157 5.803 1.00 79.62 131 VAL A O 1
ATOM 978 N N . VAL A 1 132 ? 18.954 6.282 4.885 1.00 75.88 132 VAL A N 1
ATOM 979 C CA . VAL A 1 132 ? 18.379 6.535 3.555 1.00 75.88 132 VAL A CA 1
ATOM 980 C C . VAL A 1 132 ? 16.920 6.077 3.497 1.00 75.88 132 VAL A C 1
ATOM 982 O O . VAL A 1 132 ? 16.500 5.185 4.238 1.00 75.88 132 VAL A O 1
ATOM 985 N N . SER A 1 133 ? 16.125 6.658 2.599 1.00 75.06 133 SER A N 1
ATOM 986 C CA . SER A 1 133 ? 14.792 6.124 2.318 1.00 75.06 133 SER A CA 1
ATOM 987 C C . SER A 1 133 ? 14.892 4.706 1.748 1.00 75.06 133 SER A C 1
ATOM 989 O O . SER A 1 133 ? 15.830 4.369 1.016 1.00 75.06 133 SER A O 1
ATOM 991 N N . SER A 1 134 ? 13.914 3.866 2.083 1.00 74.56 134 SER A N 1
ATOM 992 C CA . SER A 1 134 ? 13.753 2.557 1.449 1.00 74.56 134 SER A CA 1
ATOM 993 C C . SER A 1 134 ? 13.647 2.692 -0.070 1.00 74.56 134 SER A C 1
ATOM 995 O O . SER A 1 134 ? 13.234 3.729 -0.596 1.00 74.56 134 SER A O 1
ATOM 997 N N . ALA A 1 135 ? 14.050 1.644 -0.789 1.00 66.69 135 ALA A N 1
ATOM 998 C CA . ALA A 1 135 ? 14.064 1.646 -2.246 1.00 66.69 135 ALA A CA 1
ATOM 999 C C . ALA A 1 135 ? 12.678 1.899 -2.860 1.00 66.69 135 ALA A C 1
ATOM 1001 O O . ALA A 1 135 ? 12.607 2.524 -3.913 1.00 66.69 135 ALA A O 1
ATOM 1002 N N . LEU A 1 136 ? 11.617 1.457 -2.181 1.00 73.19 136 LEU A N 1
ATOM 1003 C CA . LEU A 1 136 ? 10.227 1.588 -2.628 1.00 73.19 136 LEU A CA 1
ATOM 1004 C C . LEU A 1 136 ? 9.533 2.838 -2.084 1.00 73.19 136 LEU A C 1
ATOM 1006 O O . LEU A 1 136 ? 8.478 3.232 -2.567 1.00 73.19 136 LEU A O 1
ATOM 1010 N N . THR A 1 137 ? 10.154 3.488 -1.101 1.00 74.69 137 THR A N 1
ATOM 1011 C CA . THR A 1 137 ? 9.691 4.756 -0.561 1.00 74.69 137 THR A CA 1
ATOM 1012 C C . THR A 1 137 ? 9.969 5.858 -1.574 1.00 74.69 137 THR A C 1
ATOM 1014 O O . THR A 1 137 ? 11.079 6.396 -1.654 1.00 74.69 137 THR A O 1
ATOM 1017 N N . MET A 1 138 ? 8.941 6.213 -2.341 1.00 71.56 138 MET A N 1
ATOM 1018 C CA . MET A 1 138 ? 8.959 7.315 -3.298 1.00 71.56 138 MET A CA 1
ATOM 1019 C C . MET A 1 138 ? 8.918 8.654 -2.552 1.00 71.56 138 MET A C 1
ATOM 1021 O O . MET A 1 138 ? 7.926 9.359 -2.620 1.00 71.56 138 MET A O 1
ATOM 1025 N N . LEU A 1 139 ? 9.972 8.993 -1.797 1.00 67.69 139 LEU A N 1
ATOM 1026 C CA . LEU A 1 139 ? 10.141 10.298 -1.143 1.00 67.69 139 LEU A CA 1
ATOM 1027 C C . LEU A 1 139 ? 11.047 11.223 -1.963 1.00 67.69 139 LEU A C 1
ATOM 1029 O O . LEU A 1 139 ? 12.033 10.784 -2.555 1.00 67.69 139 LEU A O 1
ATOM 1033 N N . SER A 1 140 ? 10.743 12.521 -1.953 1.00 62.53 140 SER A N 1
ATOM 1034 C CA . SER A 1 140 ? 11.538 13.560 -2.604 1.00 62.53 140 SER A CA 1
ATOM 1035 C C . SER A 1 140 ? 11.345 14.938 -1.950 1.00 62.53 140 SER A C 1
ATOM 1037 O O . SER A 1 140 ? 10.352 15.212 -1.272 1.00 62.53 140 SER A O 1
ATOM 1039 N N . GLY A 1 141 ? 12.325 15.829 -2.128 1.00 62.72 141 GLY A N 1
ATOM 1040 C CA . GLY A 1 141 ? 12.250 17.202 -1.623 1.00 62.72 141 GLY A CA 1
ATOM 1041 C C . GLY A 1 141 ? 12.210 17.311 -0.090 1.00 62.72 141 GLY A C 1
ATOM 1042 O O . GLY A 1 141 ? 12.999 16.678 0.611 1.00 62.72 141 GLY A O 1
ATOM 1043 N N . ARG A 1 142 ? 11.330 18.185 0.427 1.00 62.31 142 ARG A N 1
ATOM 1044 C CA . ARG A 1 142 ? 11.142 18.459 1.872 1.00 62.31 142 ARG A CA 1
ATOM 1045 C C . ARG A 1 142 ? 9.933 17.737 2.484 1.00 62.31 142 ARG A C 1
ATOM 1047 O O . ARG A 1 142 ? 9.767 17.782 3.700 1.00 62.31 142 ARG A O 1
ATOM 1054 N N . SER A 1 143 ? 9.093 17.104 1.669 1.00 71.56 143 SER A N 1
ATOM 1055 C CA . SER A 1 143 ? 7.884 16.429 2.138 1.00 71.56 143 SER A CA 1
ATOM 1056 C C . SER A 1 143 ? 8.234 15.045 2.681 1.00 71.56 143 SER A C 1
ATOM 1058 O O . SER A 1 143 ? 8.837 14.237 1.983 1.00 71.56 143 SER A O 1
ATOM 1060 N N . TYR A 1 144 ? 7.869 14.776 3.933 1.00 81.25 144 TYR A N 1
ATOM 1061 C CA . TYR A 1 144 ? 8.099 13.494 4.601 1.00 81.25 144 TYR A CA 1
ATOM 1062 C C . TYR A 1 144 ? 6.834 12.625 4.588 1.00 81.25 144 TYR A C 1
ATOM 1064 O O . TYR A 1 144 ? 5.723 13.133 4.430 1.00 81.25 144 TYR A O 1
ATOM 1072 N N . THR A 1 145 ? 7.007 11.316 4.784 1.00 86.81 145 THR A N 1
ATOM 1073 C CA . THR A 1 145 ? 5.966 10.286 4.620 1.00 86.81 145 THR A CA 1
ATOM 1074 C C . THR A 1 145 ? 4.658 10.625 5.320 1.00 86.81 145 THR A C 1
ATOM 1076 O O . THR A 1 145 ? 3.613 10.654 4.680 1.00 86.81 145 THR A O 1
ATOM 1079 N N . ALA A 1 146 ? 4.713 10.947 6.615 1.00 89.25 146 ALA A N 1
ATOM 1080 C CA . ALA A 1 146 ? 3.512 11.245 7.388 1.00 89.25 146 ALA A CA 1
ATOM 1081 C C . ALA A 1 146 ? 2.715 12.434 6.824 1.00 89.25 146 ALA A C 1
ATOM 1083 O O . ALA A 1 146 ? 1.489 12.383 6.806 1.00 89.25 146 ALA A O 1
ATOM 1084 N N . ASN A 1 147 ? 3.389 13.477 6.322 1.00 88.88 147 ASN A N 1
ATOM 1085 C CA . ASN A 1 147 ? 2.692 14.613 5.723 1.00 88.88 147 ASN A CA 1
ATOM 1086 C C . ASN A 1 147 ? 1.997 14.223 4.414 1.00 88.88 147 ASN A C 1
ATOM 1088 O O . ASN A 1 147 ? 0.842 14.574 4.216 1.00 88.88 147 ASN A O 1
ATOM 1092 N N . ILE A 1 148 ? 2.671 13.467 3.543 1.00 88.12 148 ILE A N 1
ATOM 1093 C CA . ILE A 1 148 ? 2.098 13.038 2.260 1.00 88.12 148 ILE A CA 1
ATOM 1094 C C . ILE A 1 148 ? 0.878 12.145 2.463 1.00 88.12 148 ILE A C 1
ATOM 1096 O O . ILE A 1 148 ? -0.142 12.370 1.814 1.00 88.12 148 ILE A O 1
ATOM 1100 N N . VAL A 1 149 ? 0.969 11.177 3.379 1.00 91.75 149 VAL A N 1
ATOM 1101 C CA . VAL A 1 149 ? -0.140 10.272 3.707 1.00 91.75 149 VAL A CA 1
ATOM 1102 C C . VAL A 1 149 ? -1.329 11.055 4.272 1.00 91.75 149 VAL A C 1
ATOM 1104 O O . VAL A 1 149 ? -2.458 10.859 3.826 1.00 91.75 149 VAL A O 1
ATOM 1107 N N . GLN A 1 150 ? -1.088 12.005 5.184 1.00 92.88 150 GLN A N 1
ATOM 1108 C CA . GLN A 1 150 ? -2.158 12.855 5.716 1.00 92.88 150 GLN A CA 1
ATOM 1109 C C . GLN A 1 150 ? -2.749 13.786 4.645 1.00 92.88 150 GLN A C 1
ATOM 1111 O O . GLN A 1 150 ? -3.954 14.016 4.622 1.00 92.88 150 GLN A O 1
ATOM 1116 N N . GLU A 1 151 ? -1.933 14.315 3.733 1.00 92.12 151 GLU A N 1
ATOM 1117 C CA . GLU A 1 151 ? -2.424 15.060 2.572 1.00 92.12 151 GLU A CA 1
ATOM 1118 C C . GLU A 1 151 ? -3.290 14.182 1.658 1.00 92.12 151 GLU A C 1
ATOM 1120 O O . GLU A 1 151 ? -4.280 14.689 1.143 1.00 92.12 151 GLU A O 1
ATOM 1125 N N . THR A 1 152 ? -2.979 12.887 1.479 1.00 93.81 152 THR A N 1
ATOM 1126 C CA . THR A 1 152 ? -3.848 11.961 0.719 1.00 93.81 152 THR A CA 1
ATOM 1127 C C . THR A 1 152 ? -5.232 11.874 1.332 1.00 93.81 152 THR A C 1
ATOM 1129 O O . THR A 1 152 ? -6.225 11.942 0.619 1.00 93.81 152 THR A O 1
ATOM 1132 N N . TRP A 1 153 ? -5.294 11.751 2.658 1.00 96.12 153 TRP A N 1
ATOM 1133 C CA . TRP A 1 153 ? -6.557 11.725 3.378 1.00 96.12 153 TRP A CA 1
ATOM 1134 C C . TRP A 1 153 ? -7.338 13.027 3.195 1.00 96.12 153 TRP A C 1
ATOM 1136 O O . TRP A 1 153 ? -8.525 12.987 2.898 1.00 96.12 153 TRP A O 1
ATOM 1146 N N . ARG A 1 154 ? -6.678 14.189 3.247 1.00 95.12 154 ARG A N 1
ATOM 1147 C CA . ARG A 1 154 ? -7.349 15.476 2.983 1.00 95.12 154 ARG A CA 1
ATOM 1148 C C . ARG A 1 154 ? -7.921 15.581 1.565 1.00 95.12 154 ARG A C 1
ATOM 1150 O O . ARG A 1 154 ? -8.932 16.247 1.387 1.00 95.12 154 ARG A O 1
ATOM 1157 N N . LEU A 1 155 ? -7.319 14.923 0.568 1.00 94.75 155 LEU A N 1
ATOM 1158 C CA . LEU A 1 155 ? -7.882 14.856 -0.793 1.00 94.75 155 LEU A CA 1
ATOM 1159 C C . LEU A 1 155 ? -9.186 14.048 -0.863 1.00 94.75 155 LEU A C 1
ATOM 1161 O O . LEU A 1 155 ? -9.931 14.198 -1.823 1.00 94.75 155 LEU A O 1
ATOM 1165 N N . LEU A 1 156 ? -9.458 13.215 0.143 1.00 96.25 156 LEU A N 1
ATOM 1166 C CA . LEU A 1 156 ? -10.725 12.509 0.326 1.00 96.25 156 LEU A CA 1
ATOM 1167 C C . LEU A 1 156 ? -11.703 13.272 1.241 1.00 96.25 156 LEU A C 1
ATOM 1169 O O . LEU A 1 156 ? -12.703 12.700 1.678 1.00 96.25 156 LEU A O 1
ATOM 1173 N N . GLU A 1 157 ? -11.418 14.549 1.522 1.00 95.75 157 GLU A N 1
ATOM 1174 C CA . GLU A 1 157 ? -12.269 15.456 2.303 1.00 95.75 157 GLU A CA 1
ATOM 1175 C C . GLU A 1 157 ? -12.551 14.947 3.726 1.00 95.75 157 GLU A C 1
ATOM 1177 O O . GLU A 1 157 ? -13.669 15.048 4.227 1.00 95.75 157 GLU A O 1
ATOM 1182 N N . VAL A 1 158 ? -11.538 14.364 4.378 1.00 96.25 158 VAL A N 1
ATOM 1183 C CA . VAL A 1 158 ? -11.645 13.879 5.762 1.00 96.25 158 VAL A CA 1
ATOM 1184 C C . VAL A 1 158 ? -10.732 14.647 6.714 1.00 96.25 158 VAL A C 1
ATOM 1186 O O . VAL A 1 158 ? -9.565 14.916 6.411 1.00 96.25 158 VAL A O 1
ATOM 1189 N N . GLU A 1 159 ? -11.273 14.979 7.886 1.00 93.31 159 GLU A N 1
ATOM 1190 C CA . GLU A 1 159 ? -10.602 15.795 8.908 1.00 93.31 159 GLU A CA 1
ATOM 1191 C C . GLU A 1 159 ? -10.286 15.020 10.193 1.00 93.31 159 GLU A C 1
ATOM 1193 O O . GLU A 1 159 ? -9.354 15.381 10.913 1.00 93.31 159 GLU A O 1
ATOM 1198 N N . ASP A 1 160 ? -10.989 13.914 10.443 1.00 95.88 160 ASP A N 1
ATOM 1199 C CA . ASP A 1 160 ? -10.801 13.048 11.604 1.00 95.88 160 ASP A CA 1
ATOM 1200 C C . ASP A 1 160 ? -10.784 11.552 11.228 1.00 95.88 160 ASP A C 1
ATOM 1202 O O . ASP A 1 160 ? -11.035 11.155 10.085 1.00 95.88 160 ASP A O 1
ATOM 1206 N N . ALA A 1 161 ? -10.442 10.711 12.207 1.00 95.81 161 ALA A N 1
ATOM 1207 C CA . ALA A 1 161 ? -10.289 9.274 12.007 1.00 95.81 161 ALA A CA 1
ATOM 1208 C C . ALA A 1 161 ? -11.618 8.557 11.712 1.00 95.81 161 ALA A C 1
ATOM 1210 O O . ALA A 1 161 ? -11.616 7.553 10.999 1.00 95.81 161 ALA A O 1
ATOM 1211 N N . ASP A 1 162 ? -12.743 9.038 12.245 1.00 96.88 162 ASP A N 1
ATOM 1212 C CA . ASP A 1 162 ? -14.054 8.417 12.032 1.00 96.88 162 ASP A CA 1
ATOM 1213 C C . ASP A 1 162 ? -14.573 8.717 10.624 1.00 96.88 162 ASP A C 1
ATOM 1215 O O . ASP A 1 162 ? -14.985 7.803 9.903 1.00 96.88 162 ASP A O 1
ATOM 1219 N N . GLY A 1 163 ? -14.431 9.965 10.177 1.00 97.81 163 GLY A N 1
ATOM 1220 C CA . GLY A 1 163 ? -14.646 10.377 8.797 1.00 97.81 163 GLY A CA 1
ATOM 1221 C C . GLY A 1 163 ? -13.742 9.614 7.830 1.00 97.81 163 GLY A C 1
ATOM 1222 O O . GLY A 1 163 ? -14.217 9.141 6.798 1.00 97.81 163 GLY A O 1
ATOM 1223 N N . ALA A 1 164 ? -12.469 9.399 8.183 1.00 97.88 164 ALA A N 1
ATOM 1224 C CA . ALA A 1 164 ? -11.554 8.582 7.386 1.00 97.88 164 ALA A CA 1
ATOM 1225 C C . ALA A 1 164 ? -12.039 7.131 7.234 1.00 97.88 164 ALA A C 1
ATOM 1227 O O . ALA A 1 164 ? -11.975 6.589 6.131 1.00 97.88 164 ALA A O 1
ATOM 1228 N N . ARG A 1 165 ? -12.579 6.510 8.296 1.00 98.31 165 ARG A N 1
ATOM 1229 C CA . ARG A 1 165 ? -13.139 5.145 8.230 1.00 98.31 165 ARG A CA 1
ATOM 1230 C C . ARG A 1 165 ? -14.363 5.092 7.322 1.00 98.31 165 ARG A C 1
ATOM 1232 O O . ARG A 1 165 ? -14.427 4.235 6.445 1.00 98.31 165 ARG A O 1
ATOM 1239 N N . ALA A 1 166 ? -15.306 6.016 7.508 1.00 98.06 166 ALA A N 1
ATOM 1240 C CA . ALA A 1 166 ? -16.522 6.076 6.701 1.00 98.06 166 ALA A CA 1
ATOM 1241 C C . ALA A 1 166 ? -16.198 6.300 5.217 1.00 98.06 166 ALA A C 1
ATOM 1243 O O . ALA A 1 166 ? -16.672 5.567 4.349 1.00 98.06 166 ALA A O 1
ATOM 1244 N N . ARG A 1 167 ? -15.322 7.267 4.923 1.00 98.31 167 ARG A N 1
ATOM 1245 C CA . ARG A 1 167 ? -14.884 7.560 3.558 1.00 98.31 167 ARG A CA 1
ATOM 1246 C C . ARG A 1 167 ? -14.131 6.390 2.935 1.00 98.31 167 ARG A C 1
ATOM 1248 O O . ARG A 1 167 ? -14.402 6.055 1.789 1.00 98.31 167 ARG A O 1
ATOM 1255 N N . ALA A 1 168 ? -13.221 5.750 3.668 1.00 98.38 168 ALA A N 1
ATOM 1256 C CA . ALA A 1 168 ? -12.484 4.598 3.158 1.00 98.38 168 ALA A CA 1
ATOM 1257 C C . ALA A 1 168 ? -13.411 3.433 2.795 1.00 98.38 168 ALA A C 1
ATOM 1259 O O . ALA A 1 168 ? -13.203 2.816 1.757 1.00 98.38 168 ALA A O 1
ATOM 1260 N N . ALA A 1 169 ? -14.452 3.167 3.592 1.00 98.38 169 ALA A N 1
ATOM 1261 C CA . ALA A 1 169 ? -15.428 2.125 3.276 1.00 98.38 169 ALA A CA 1
ATOM 1262 C C . ALA A 1 169 ? -16.160 2.418 1.954 1.00 98.38 169 ALA A C 1
ATOM 1264 O O . ALA A 1 169 ? -16.285 1.527 1.118 1.00 98.38 169 ALA A O 1
ATOM 1265 N N . VAL A 1 170 ? -16.557 3.677 1.725 1.00 98.31 170 VAL A N 1
ATOM 1266 C CA . VAL A 1 170 ? -17.175 4.118 0.460 1.00 98.31 170 VAL A CA 1
ATOM 1267 C C . VAL A 1 170 ? -16.218 3.964 -0.722 1.00 98.31 170 VAL A C 1
ATOM 1269 O O . VAL A 1 170 ? -16.608 3.450 -1.769 1.00 98.31 170 VAL A O 1
ATOM 1272 N N . GLU A 1 171 ? -14.964 4.394 -0.574 1.00 98.50 171 GLU A N 1
ATOM 1273 C CA . GLU A 1 171 ? -13.969 4.281 -1.644 1.00 98.50 171 GLU A CA 1
ATOM 1274 C C . GLU A 1 171 ? -13.632 2.812 -1.954 1.00 98.50 171 GLU A C 1
ATOM 1276 O O . GLU A 1 171 ? -13.457 2.458 -3.119 1.00 98.50 171 GLU A O 1
ATOM 1281 N N . ILE A 1 172 ? -13.579 1.939 -0.942 1.00 98.31 172 ILE A N 1
ATOM 1282 C CA . ILE A 1 172 ? -13.372 0.497 -1.138 1.00 98.31 172 ILE A CA 1
ATOM 1283 C C . ILE A 1 172 ? -14.588 -0.136 -1.821 1.00 98.31 172 ILE A C 1
ATOM 1285 O O . ILE A 1 172 ? -14.398 -0.903 -2.757 1.00 98.31 172 ILE A O 1
ATOM 1289 N N . GLY A 1 173 ? -15.817 0.210 -1.428 1.00 97.62 173 GLY A N 1
ATOM 1290 C CA . GLY A 1 173 ? -17.021 -0.238 -2.139 1.00 97.62 173 GLY A CA 1
ATOM 1291 C C . GLY A 1 173 ? -16.979 0.160 -3.616 1.00 97.62 173 GLY A C 1
ATOM 1292 O O . GLY A 1 173 ? -17.106 -0.684 -4.496 1.00 97.62 173 GLY A O 1
ATOM 1293 N N . ARG A 1 174 ? -16.632 1.423 -3.899 1.00 97.56 174 ARG A N 1
ATOM 1294 C CA . ARG A 1 174 ? -16.438 1.915 -5.270 1.00 97.56 174 ARG A CA 1
ATOM 1295 C C . ARG A 1 174 ? -15.373 1.120 -6.036 1.00 97.56 174 ARG A C 1
ATOM 1297 O O . ARG A 1 174 ? -15.585 0.822 -7.207 1.00 97.56 174 ARG A O 1
ATOM 1304 N N . LEU A 1 175 ? -14.255 0.771 -5.393 1.00 97.88 175 LEU A N 1
ATOM 1305 C CA . LEU A 1 175 ? -13.213 -0.086 -5.972 1.00 97.88 175 LEU A CA 1
ATOM 1306 C C . LEU A 1 175 ? -13.766 -1.464 -6.370 1.00 97.88 175 LEU A C 1
ATOM 1308 O O . LEU A 1 175 ? -13.460 -1.942 -7.465 1.00 97.88 175 LEU A O 1
ATOM 1312 N N . LEU A 1 176 ? -14.565 -2.089 -5.500 1.00 96.06 176 LEU A N 1
ATOM 1313 C CA . LEU A 1 176 ? -15.206 -3.382 -5.771 1.00 96.06 176 LEU A CA 1
ATOM 1314 C C . LEU A 1 176 ? -16.205 -3.287 -6.933 1.00 96.06 176 LEU A C 1
ATOM 1316 O O . LEU A 1 176 ? -16.226 -4.170 -7.788 1.00 96.06 176 LEU A O 1
ATOM 1320 N N . ASP A 1 177 ? -16.940 -2.177 -7.022 1.00 96.00 177 ASP A N 1
ATOM 1321 C CA . ASP A 1 177 ? -17.899 -1.887 -8.097 1.00 96.00 177 ASP A CA 1
ATOM 1322 C C . ASP A 1 177 ? -17.243 -1.516 -9.438 1.00 96.00 177 ASP A C 1
ATOM 1324 O O . ASP A 1 177 ? -17.925 -1.280 -10.438 1.00 96.00 177 ASP A O 1
ATOM 1328 N N . GLY A 1 178 ? -15.911 -1.451 -9.498 1.00 96.06 178 GLY A N 1
ATOM 1329 C CA . GLY A 1 178 ? -15.202 -1.140 -10.733 1.00 96.06 178 GLY A CA 1
ATOM 1330 C C . GLY A 1 178 ? -14.927 0.352 -10.959 1.00 96.06 178 GLY A C 1
ATOM 1331 O O . GLY A 1 178 ? -14.625 0.747 -12.086 1.00 96.06 178 GLY A O 1
ATOM 1332 N N . GLY A 1 179 ? -14.987 1.185 -9.917 1.00 96.88 179 GLY A N 1
ATOM 1333 C CA . GLY A 1 179 ? -14.682 2.615 -9.973 1.00 96.88 179 GLY A CA 1
ATOM 1334 C C . GLY A 1 179 ? -13.472 3.034 -9.133 1.00 96.88 179 GLY A C 1
ATOM 1335 O O . GLY A 1 179 ? -13.094 2.381 -8.167 1.00 96.88 179 GLY A O 1
ATOM 1336 N N . LEU A 1 180 ? -12.888 4.187 -9.464 1.00 96.81 180 LEU A N 1
ATOM 1337 C CA . LEU A 1 180 ? -11.875 4.864 -8.650 1.00 96.81 180 LEU A CA 1
ATOM 1338 C C . LEU A 1 180 ? -12.181 6.357 -8.603 1.00 96.81 180 LEU A C 1
ATOM 1340 O O . LEU A 1 180 ? -12.509 6.961 -9.625 1.00 96.81 180 LEU A O 1
ATOM 1344 N N . SER A 1 181 ? -12.055 6.963 -7.426 1.00 96.38 181 SER A N 1
ATOM 1345 C CA . SER A 1 181 ? -12.097 8.419 -7.308 1.00 96.38 181 SER A CA 1
ATOM 1346 C C . SER A 1 181 ? -10.776 9.028 -7.764 1.00 96.38 181 SER A C 1
ATOM 1348 O O . SER A 1 181 ? -9.697 8.510 -7.467 1.00 96.38 181 SER A O 1
ATOM 1350 N N . ILE A 1 182 ? -10.882 10.148 -8.473 1.00 95.62 182 ILE A N 1
ATOM 1351 C CA . ILE A 1 182 ? -9.748 10.909 -8.986 1.00 95.62 182 ILE A CA 1
ATOM 1352 C C . ILE A 1 182 ? -9.699 12.240 -8.246 1.00 95.62 182 ILE A C 1
ATOM 1354 O O . ILE A 1 182 ? -10.721 12.908 -8.089 1.00 95.62 182 ILE A O 1
ATOM 1358 N N . ALA A 1 183 ? -8.507 12.632 -7.810 1.00 93.50 183 ALA A N 1
ATOM 1359 C CA . ALA A 1 183 ? -8.255 13.947 -7.248 1.00 93.50 183 ALA A CA 1
ATOM 1360 C C . ALA A 1 183 ? -7.096 14.609 -7.988 1.00 93.50 183 ALA A C 1
ATOM 1362 O O . ALA A 1 183 ? -6.077 13.982 -8.261 1.00 93.50 183 ALA A O 1
ATOM 1363 N N . SER A 1 184 ? -7.221 15.907 -8.249 1.00 90.12 184 SER A N 1
ATOM 1364 C CA . SER A 1 184 ? -6.098 16.704 -8.731 1.00 90.12 184 SER A CA 1
ATOM 1365 C C . SER A 1 184 ? -5.183 17.019 -7.551 1.00 90.12 184 SER A C 1
ATOM 1367 O O . SER A 1 184 ? -5.651 17.554 -6.547 1.00 90.12 184 SER A O 1
ATOM 1369 N N . SER A 1 185 ? -3.884 16.750 -7.646 1.00 86.56 185 SER A N 1
ATOM 1370 C CA . SER A 1 185 ? -2.891 17.110 -6.624 1.00 86.56 185 SER A CA 1
ATOM 1371 C C . SER A 1 185 ? -1.534 17.372 -7.258 1.00 86.56 185 SER A C 1
ATOM 1373 O O . SER A 1 185 ? -1.306 17.019 -8.409 1.00 86.56 185 SER A O 1
ATOM 1375 N N . LYS A 1 186 ? -0.599 17.983 -6.524 1.00 79.56 186 LYS A N 1
ATOM 1376 C CA . LYS A 1 186 ? 0.789 18.031 -7.005 1.00 79.56 186 LYS A CA 1
ATOM 1377 C C . LYS A 1 186 ? 1.267 16.589 -7.224 1.00 79.56 186 LYS A C 1
ATOM 1379 O O . LYS A 1 186 ? 1.027 15.779 -6.324 1.00 79.56 186 LYS A O 1
ATOM 1384 N N . PRO A 1 187 ? 1.961 16.281 -8.343 1.00 65.81 187 PRO A N 1
ATOM 1385 C CA . PRO A 1 187 ? 2.386 14.918 -8.669 1.00 65.81 187 PRO A CA 1
ATOM 1386 C C . PRO A 1 187 ? 3.119 14.289 -7.498 1.00 65.81 187 PRO A C 1
ATOM 1388 O O . PRO A 1 187 ? 2.860 13.135 -7.183 1.00 65.81 187 PRO A O 1
ATOM 1391 N N . GLY A 1 188 ? 3.896 15.109 -6.774 1.00 64.12 188 GLY A N 1
ATOM 1392 C CA . GLY A 1 188 ? 4.299 14.818 -5.407 1.00 64.12 188 GLY A CA 1
ATOM 1393 C C . GLY A 1 188 ? 4.830 13.397 -5.259 1.00 64.12 188 GLY A C 1
ATOM 1394 O O . GLY A 1 188 ? 5.468 12.860 -6.150 1.00 64.12 188 GLY A O 1
ATOM 1395 N N . LEU A 1 189 ? 4.585 12.799 -4.107 1.00 64.88 189 LEU A N 1
ATOM 1396 C CA . LEU A 1 189 ? 5.102 11.492 -3.719 1.00 64.88 189 LEU A CA 1
ATOM 1397 C C . LEU A 1 189 ? 3.943 10.500 -3.741 1.00 64.88 189 LEU A C 1
ATOM 1399 O O . LEU A 1 189 ? 3.417 10.134 -2.693 1.00 64.88 189 LEU A O 1
ATOM 1403 N N . ARG A 1 190 ? 3.455 10.197 -4.945 1.00 81.12 190 ARG A N 1
ATOM 1404 C CA . ARG A 1 190 ? 2.192 9.487 -5.187 1.00 81.12 190 ARG A CA 1
ATOM 1405 C C . ARG A 1 190 ? 2.453 8.289 -6.089 1.00 81.12 190 ARG A C 1
ATOM 1407 O O . ARG A 1 190 ? 3.155 8.428 -7.085 1.00 81.12 190 ARG A O 1
ATOM 1414 N N . PHE A 1 191 ? 1.912 7.127 -5.742 1.00 88.00 191 PHE A N 1
ATOM 1415 C CA . PHE A 1 191 ? 2.132 5.896 -6.506 1.00 88.00 191 PHE A CA 1
ATOM 1416 C C . PHE A 1 191 ? 1.353 5.915 -7.820 1.00 88.00 191 PHE A C 1
ATOM 1418 O O . PHE A 1 191 ? 1.868 5.478 -8.840 1.00 88.00 191 PHE A O 1
ATOM 1425 N N . SER A 1 192 ? 0.139 6.463 -7.788 1.00 88.88 192 SER A N 1
ATOM 1426 C CA . SER A 1 192 ? -0.773 6.571 -8.931 1.00 88.88 192 SER A CA 1
ATOM 1427 C C . SER A 1 192 ? -0.471 7.746 -9.869 1.00 88.88 192 SER A C 1
ATOM 1429 O O . SER A 1 192 ? -1.109 7.873 -10.912 1.00 88.88 192 SER A O 1
ATOM 1431 N N . ALA A 1 193 ? 0.481 8.621 -9.521 1.00 83.50 193 ALA A N 1
ATOM 1432 C CA . ALA A 1 193 ? 0.835 9.741 -10.385 1.00 83.50 193 ALA A CA 1
ATOM 1433 C C . ALA A 1 193 ? 1.550 9.250 -11.658 1.00 83.50 193 ALA A C 1
ATOM 1435 O O . ALA A 1 193 ? 2.440 8.397 -11.582 1.00 83.50 193 ALA A O 1
ATOM 1436 N N . PRO A 1 194 ? 1.233 9.822 -12.832 1.00 72.00 194 PRO A N 1
ATOM 1437 C CA . PRO A 1 194 ? 1.909 9.465 -14.070 1.00 72.00 194 PRO A CA 1
ATOM 1438 C C . PRO A 1 194 ? 3.392 9.863 -14.032 1.00 72.00 194 PRO A C 1
ATOM 1440 O O . PRO A 1 194 ? 3.766 10.923 -13.530 1.00 72.00 194 PRO A O 1
ATOM 1443 N N . VAL A 1 195 ? 4.237 9.027 -14.641 1.00 64.31 195 VAL A N 1
ATOM 1444 C CA . VAL A 1 195 ? 5.708 9.183 -14.697 1.00 64.31 195 VAL A CA 1
ATOM 1445 C C . VAL A 1 195 ? 6.142 10.480 -15.376 1.00 64.31 195 VAL A C 1
ATOM 1447 O O . VAL A 1 195 ? 7.196 11.032 -15.060 1.00 64.31 195 VAL A O 1
ATOM 1450 N N . THR A 1 196 ? 5.344 10.975 -16.320 1.00 58.75 196 THR A N 1
ATOM 1451 C CA . THR A 1 196 ? 5.671 12.147 -17.134 1.00 58.75 196 THR A CA 1
ATOM 1452 C C . THR A 1 196 ? 4.626 13.244 -16.930 1.00 58.75 196 THR A C 1
ATOM 1454 O O . THR A 1 196 ? 3.740 13.399 -17.770 1.00 58.75 196 THR A O 1
ATOM 1457 N N . PRO A 1 197 ? 4.695 14.030 -15.841 1.00 53.72 197 PRO A N 1
ATOM 1458 C CA . PRO A 1 197 ? 3.992 15.305 -15.815 1.00 53.72 197 PRO A CA 1
ATOM 1459 C C . PRO A 1 197 ? 4.611 16.237 -16.884 1.00 53.72 197 PRO A C 1
ATOM 1461 O O . PRO A 1 197 ? 5.844 16.239 -17.041 1.00 53.72 197 PRO A O 1
ATOM 1464 N N . PRO A 1 198 ? 3.814 17.000 -17.655 1.00 49.44 198 PRO A N 1
ATOM 1465 C CA . PRO A 1 198 ? 4.332 17.967 -18.622 1.00 49.44 198 PRO A CA 1
ATOM 1466 C C . PRO A 1 198 ? 5.271 18.967 -17.932 1.00 49.44 198 PRO A C 1
ATOM 1468 O O . PRO A 1 198 ? 4.865 19.781 -17.125 1.00 49.44 198 PRO A O 1
ATOM 1471 N N . ARG A 1 199 ? 6.574 18.962 -18.236 1.00 52.84 199 ARG A N 1
ATOM 1472 C CA . ARG A 1 199 ? 7.560 19.826 -17.547 1.00 52.84 199 ARG A CA 1
ATOM 1473 C C . ARG A 1 199 ? 7.502 21.301 -17.964 1.00 52.84 199 ARG A C 1
ATOM 1475 O O . ARG A 1 199 ? 8.535 21.918 -18.222 1.00 52.84 199 ARG A O 1
ATOM 1482 N N . VAL A 1 200 ? 6.317 21.895 -18.014 1.00 46.91 200 VAL A N 1
ATOM 1483 C CA . VAL A 1 200 ? 6.104 23.291 -18.396 1.00 46.91 200 VAL A CA 1
ATOM 1484 C C . VAL A 1 200 ? 6.046 24.157 -17.130 1.00 46.91 200 VAL A C 1
ATOM 1486 O O . VAL A 1 200 ? 5.027 24.717 -16.763 1.00 46.91 200 VAL A O 1
ATOM 1489 N N . ALA A 1 201 ? 7.202 24.264 -16.468 1.00 45.16 201 ALA A N 1
ATOM 1490 C CA . ALA A 1 201 ? 7.531 25.218 -15.402 1.00 45.16 201 ALA A CA 1
ATOM 1491 C C . ALA A 1 201 ? 6.901 25.020 -13.993 1.00 45.16 201 ALA A C 1
ATOM 1493 O O . ALA A 1 201 ? 5.708 24.854 -13.794 1.00 45.16 201 ALA A O 1
ATOM 1494 N N . SER A 1 202 ? 7.752 25.175 -12.968 1.00 50.56 202 SER A N 1
ATOM 1495 C CA . SER A 1 202 ? 7.420 25.570 -11.581 1.00 50.56 202 SER A CA 1
ATOM 1496 C C . SER A 1 202 ? 7.154 24.509 -10.491 1.00 50.56 202 SER A C 1
ATOM 1498 O O . SER A 1 202 ? 7.110 24.895 -9.322 1.00 50.56 202 SER A O 1
ATOM 1500 N N . GLY A 1 203 ? 7.025 23.203 -10.761 1.00 53.84 203 GLY A N 1
ATOM 1501 C CA . GLY A 1 203 ? 6.798 22.207 -9.680 1.00 53.84 203 GLY A CA 1
ATOM 1502 C C . GLY A 1 203 ? 5.517 22.448 -8.850 1.00 53.84 203 GLY A C 1
ATOM 1503 O O . GLY A 1 203 ? 5.343 21.906 -7.756 1.00 53.84 203 GLY A O 1
ATOM 1504 N N . SER A 1 204 ? 4.637 23.305 -9.366 1.00 60.03 204 SER A N 1
ATOM 1505 C CA . SER A 1 204 ? 3.299 23.641 -8.877 1.00 60.03 204 SER A CA 1
ATOM 1506 C C . SER A 1 204 ? 2.205 22.960 -9.694 1.00 60.03 204 SER A C 1
ATOM 1508 O O . SER A 1 204 ? 1.034 23.074 -9.337 1.00 60.03 204 SER A O 1
ATOM 1510 N N . GLU A 1 205 ? 2.590 22.277 -10.771 1.00 73.12 205 GLU A N 1
ATOM 1511 C CA . GLU A 1 205 ? 1.689 21.547 -11.643 1.00 73.12 205 GLU A CA 1
ATOM 1512 C C . GLU A 1 205 ? 0.919 20.493 -10.848 1.00 73.12 205 GLU A C 1
ATOM 1514 O O . GLU A 1 205 ? 1.432 19.929 -9.875 1.00 73.12 205 GLU A O 1
ATOM 1519 N N . ARG A 1 206 ? -0.333 20.273 -11.238 1.00 81.50 206 ARG A N 1
ATOM 1520 C CA . ARG A 1 206 ? -1.197 19.274 -10.624 1.00 81.50 206 ARG A CA 1
ATOM 1521 C C . ARG A 1 206 ? -1.493 18.193 -11.648 1.00 81.50 206 ARG A C 1
ATOM 1523 O O . ARG A 1 206 ? -1.719 18.502 -12.811 1.00 81.50 206 ARG A O 1
ATOM 1530 N N . VAL A 1 207 ? -1.505 16.954 -11.192 1.00 83.38 207 VAL A N 1
ATOM 1531 C CA . VAL A 1 207 ? -1.874 15.776 -11.969 1.00 83.38 207 VAL A CA 1
ATOM 1532 C C . VAL A 1 207 ? -3.040 15.085 -11.290 1.00 83.38 207 VAL A C 1
ATOM 1534 O O . VAL A 1 207 ? -3.272 15.260 -10.087 1.00 83.38 207 VAL A O 1
ATOM 1537 N N . ASP A 1 208 ? -3.748 14.289 -12.070 1.00 90.25 208 ASP A N 1
ATOM 1538 C CA . ASP A 1 208 ? -4.746 13.378 -11.548 1.00 90.25 208 ASP A CA 1
ATOM 1539 C C . ASP A 1 208 ? -4.052 12.231 -10.815 1.00 90.25 208 ASP A C 1
ATOM 1541 O O . ASP A 1 208 ? -3.100 11.627 -11.314 1.00 90.25 208 ASP A O 1
ATOM 1545 N N . ILE A 1 209 ? -4.523 11.969 -9.602 1.00 91.31 209 ILE A N 1
ATOM 1546 C CA . ILE A 1 209 ? -4.109 10.849 -8.764 1.00 91.31 209 ILE A CA 1
ATOM 1547 C C . ILE A 1 209 ? -5.338 10.101 -8.259 1.00 91.31 209 ILE A C 1
ATOM 1549 O O . ILE A 1 209 ? -6.457 10.617 -8.290 1.00 91.31 209 ILE A O 1
ATOM 1553 N N . GLN A 1 210 ? -5.115 8.900 -7.741 1.00 95.19 210 GLN A N 1
ATOM 1554 C CA . GLN A 1 210 ? -6.140 8.036 -7.165 1.00 95.19 210 GLN A CA 1
ATOM 1555 C C . GLN A 1 210 ? -5.856 7.876 -5.662 1.00 95.19 210 GLN A C 1
ATOM 1557 O O . GLN A 1 210 ? -5.058 7.017 -5.277 1.00 95.19 210 GLN A O 1
ATOM 1562 N N . PRO A 1 211 ? -6.475 8.687 -4.779 1.00 96.00 211 PRO A N 1
ATOM 1563 C CA . PRO A 1 211 ? -6.090 8.732 -3.367 1.00 96.00 211 PRO A CA 1
ATOM 1564 C C . PRO A 1 211 ? -6.217 7.387 -2.639 1.00 96.00 211 PRO A C 1
ATOM 1566 O O . PRO A 1 211 ? -5.349 7.050 -1.833 1.00 96.00 211 PRO A O 1
ATOM 1569 N N . LEU A 1 212 ? -7.252 6.589 -2.941 1.00 97.81 212 LEU A N 1
ATOM 1570 C CA . LEU A 1 212 ? -7.386 5.243 -2.374 1.00 97.81 212 LEU A CA 1
ATOM 1571 C C . LEU A 1 212 ? -6.235 4.329 -2.819 1.00 97.81 212 LEU A C 1
ATOM 1573 O O . LEU A 1 212 ? -5.662 3.628 -1.986 1.00 97.81 212 LEU A O 1
ATOM 1577 N N . VAL A 1 213 ? -5.874 4.357 -4.108 1.00 97.12 213 VAL A N 1
ATOM 1578 C CA . VAL A 1 213 ? -4.752 3.569 -4.643 1.00 97.12 213 VAL A CA 1
ATOM 1579 C C . VAL A 1 213 ? -3.456 3.983 -3.964 1.00 97.12 213 VAL A C 1
ATOM 1581 O O . VAL A 1 213 ? -2.713 3.112 -3.539 1.00 97.12 213 VAL A O 1
ATOM 1584 N N . ASP A 1 214 ? -3.209 5.277 -3.764 1.00 94.81 214 ASP A N 1
ATOM 1585 C CA . ASP A 1 214 ? -2.009 5.748 -3.066 1.00 94.81 214 ASP A CA 1
ATOM 1586 C C . ASP A 1 214 ? -1.944 5.283 -1.602 1.00 94.81 214 ASP A C 1
ATOM 1588 O O . ASP A 1 214 ? -0.879 4.880 -1.131 1.00 94.81 214 ASP A O 1
ATOM 1592 N N . LEU A 1 215 ? -3.063 5.328 -0.869 1.00 95.81 215 LEU A N 1
ATOM 1593 C CA . LEU A 1 215 ? -3.135 4.877 0.529 1.00 95.81 215 LEU A CA 1
ATOM 1594 C C . LEU A 1 215 ? -2.938 3.359 0.652 1.00 95.81 215 LEU A C 1
ATOM 1596 O O . LEU A 1 215 ? -2.197 2.885 1.522 1.00 95.81 215 LEU A O 1
ATOM 1600 N N . LEU A 1 216 ? -3.573 2.588 -0.232 1.00 97.31 216 LEU A N 1
ATOM 1601 C CA . LEU A 1 216 ? -3.406 1.140 -0.291 1.00 97.31 216 LEU A CA 1
ATOM 1602 C C . LEU A 1 216 ? -1.994 0.765 -0.752 1.00 97.31 216 LEU A C 1
ATOM 1604 O O . LEU A 1 216 ? -1.378 -0.106 -0.147 1.00 97.31 216 LEU A O 1
ATOM 1608 N N . ALA A 1 217 ? -1.448 1.440 -1.764 1.00 94.62 217 ALA A N 1
ATOM 1609 C CA . ALA A 1 217 ? -0.101 1.192 -2.269 1.00 94.62 217 ALA A CA 1
ATOM 1610 C C . ALA A 1 217 ? 0.957 1.515 -1.217 1.00 94.62 217 ALA A C 1
ATOM 1612 O O . ALA A 1 217 ? 1.883 0.730 -1.029 1.00 94.62 217 ALA A O 1
ATOM 1613 N N . PHE A 1 218 ? 0.778 2.599 -0.455 1.00 92.62 218 PHE A N 1
ATOM 1614 C CA . PHE A 1 218 ? 1.602 2.868 0.719 1.00 92.62 218 PHE A CA 1
ATOM 1615 C C . PHE A 1 218 ? 1.521 1.716 1.726 1.00 92.62 218 PHE A C 1
ATOM 1617 O O . PHE A 1 218 ? 2.551 1.224 2.174 1.00 92.62 218 PHE A O 1
ATOM 1624 N N . THR A 1 219 ? 0.315 1.229 2.028 1.00 93.12 219 THR A N 1
ATOM 1625 C CA . THR A 1 219 ? 0.124 0.078 2.924 1.00 93.12 219 THR A CA 1
ATOM 1626 C C . THR A 1 219 ? 0.829 -1.177 2.401 1.00 93.12 219 THR A C 1
ATOM 1628 O O . THR A 1 219 ? 1.487 -1.864 3.179 1.00 93.12 219 THR A O 1
ATOM 1631 N N . GLY A 1 220 ? 0.752 -1.452 1.095 1.00 92.56 220 GLY A N 1
ATOM 1632 C CA . GLY A 1 220 ? 1.470 -2.548 0.442 1.00 92.56 220 GLY A CA 1
ATOM 1633 C C . GLY A 1 220 ? 2.986 -2.377 0.488 1.00 92.56 220 GLY A C 1
ATOM 1634 O O . GLY A 1 220 ? 3.714 -3.333 0.736 1.00 92.56 220 GLY A O 1
ATOM 1635 N N . GLN A 1 221 ? 3.475 -1.146 0.341 1.00 89.31 221 GLN A N 1
ATOM 1636 C CA . GLN A 1 221 ? 4.893 -0.816 0.452 1.00 89.31 221 GLN A CA 1
ATOM 1637 C C . GLN A 1 221 ? 5.453 -1.149 1.844 1.00 89.31 221 GLN A C 1
ATOM 1639 O O . GLN A 1 221 ? 6.608 -1.557 1.951 1.00 89.31 221 GLN A O 1
ATOM 1644 N N . LEU A 1 222 ? 4.647 -1.010 2.905 1.00 87.88 222 LEU A N 1
ATOM 1645 C CA . LEU A 1 222 ? 5.057 -1.336 4.279 1.00 87.88 222 LEU A CA 1
ATOM 1646 C C . LEU A 1 222 ? 5.264 -2.838 4.530 1.00 87.88 222 LEU A C 1
ATOM 1648 O O . LEU A 1 222 ? 5.816 -3.210 5.566 1.00 87.88 222 LEU A O 1
ATOM 1652 N N . LEU A 1 223 ? 4.810 -3.693 3.610 1.00 87.06 223 LEU A N 1
ATOM 1653 C CA . LEU A 1 223 ? 4.976 -5.150 3.664 1.00 87.06 223 LEU A CA 1
ATOM 1654 C C . LEU A 1 223 ? 6.353 -5.587 3.162 1.00 87.06 223 LEU A C 1
ATOM 1656 O O . LEU A 1 223 ? 6.813 -6.693 3.439 1.00 87.06 223 LEU A O 1
ATOM 1660 N N . LEU A 1 224 ? 6.999 -4.728 2.379 1.00 82.38 224 LEU A N 1
ATOM 1661 C CA . LEU A 1 224 ? 8.202 -5.066 1.646 1.00 82.38 224 LEU A CA 1
ATOM 1662 C C . LEU A 1 224 ? 9.408 -4.618 2.456 1.00 82.38 224 LEU A C 1
ATOM 1664 O O . LEU A 1 224 ? 9.517 -3.468 2.882 1.00 82.38 224 LEU A O 1
ATOM 1668 N N . SER A 1 225 ? 10.351 -5.535 2.653 1.00 67.44 225 SER A N 1
ATOM 1669 C CA . SER A 1 225 ? 11.623 -5.169 3.266 1.00 67.44 225 SER A CA 1
ATOM 1670 C C . SER A 1 225 ? 12.316 -4.098 2.411 1.00 67.44 225 SER A C 1
ATOM 1672 O O . SER A 1 225 ? 12.340 -4.238 1.184 1.00 67.44 225 SER A O 1
ATOM 1674 N N . PRO A 1 226 ? 12.960 -3.075 3.014 1.00 57.78 226 PRO A N 1
ATOM 1675 C CA . PRO A 1 226 ? 13.695 -2.034 2.284 1.00 57.78 226 PRO A CA 1
ATOM 1676 C C . PRO A 1 226 ? 14.740 -2.537 1.280 1.00 57.78 226 PRO A C 1
ATOM 1678 O O . PRO A 1 226 ? 15.211 -1.766 0.440 1.00 57.78 226 PRO A O 1
ATOM 1681 N N . ALA A 1 227 ? 15.115 -3.813 1.401 1.00 52.12 227 ALA A N 1
ATOM 1682 C CA . ALA A 1 227 ? 16.126 -4.506 0.627 1.00 52.12 227 ALA A CA 1
ATOM 1683 C C . ALA A 1 227 ? 15.610 -5.783 -0.078 1.00 52.12 227 ALA A C 1
ATOM 1685 O O . ALA A 1 227 ? 16.401 -6.701 -0.267 1.00 52.12 227 ALA A O 1
ATOM 1686 N N . GLN A 1 228 ? 14.334 -5.873 -0.491 1.00 52.41 228 GLN A N 1
ATOM 1687 C CA . GLN A 1 228 ? 13.938 -6.889 -1.490 1.00 52.41 228 GLN A CA 1
ATOM 1688 C C . GLN A 1 228 ? 14.885 -6.802 -2.701 1.00 52.41 228 GLN A C 1
ATOM 1690 O O . GLN A 1 228 ? 14.810 -5.806 -3.419 1.00 52.41 228 GLN A O 1
ATOM 1695 N N . ARG A 1 229 ? 15.790 -7.773 -2.924 1.00 51.59 229 ARG A N 1
ATOM 1696 C CA . ARG A 1 229 ? 16.733 -7.786 -4.067 1.00 51.59 229 ARG A CA 1
ATOM 1697 C C . ARG A 1 229 ? 17.244 -9.200 -4.401 1.00 51.59 229 ARG A C 1
ATOM 1699 O O . ARG A 1 229 ? 17.397 -9.992 -3.474 1.00 51.59 229 ARG A O 1
ATOM 1706 N N . PRO A 1 230 ? 17.517 -9.508 -5.697 1.00 42.88 230 PRO A N 1
ATOM 1707 C CA . PRO A 1 230 ? 18.448 -8.736 -6.542 1.00 42.88 230 PRO A CA 1
ATOM 1708 C C . PRO A 1 230 ? 17.907 -8.214 -7.890 1.00 42.88 230 PRO A C 1
ATOM 1710 O O . PRO A 1 230 ? 17.395 -8.976 -8.704 1.00 42.88 230 PRO A O 1
ATOM 1713 N N . PHE A 1 231 ? 18.136 -6.921 -8.158 1.00 48.97 231 PHE A N 1
ATOM 1714 C CA . PHE A 1 231 ? 18.596 -6.447 -9.473 1.00 48.97 231 PHE A CA 1
ATOM 1715 C C . PHE A 1 231 ? 20.107 -6.210 -9.367 1.00 48.97 231 PHE A C 1
ATOM 1717 O O . PHE A 1 231 ? 20.577 -5.763 -8.314 1.00 48.97 231 PHE A O 1
ATOM 1724 N N . ASP A 1 232 ? 20.847 -6.509 -10.430 1.00 51.91 232 ASP A N 1
ATOM 1725 C CA . ASP A 1 232 ? 22.300 -6.684 -10.413 1.00 51.91 232 ASP A CA 1
ATOM 1726 C C . ASP A 1 232 ? 22.888 -6.385 -11.810 1.00 51.91 232 ASP A C 1
ATOM 1728 O O . ASP A 1 232 ? 22.174 -6.542 -12.806 1.00 51.91 232 ASP A O 1
ATOM 1732 N N . PRO A 1 233 ? 24.175 -6.008 -11.958 1.00 45.19 233 PRO A N 1
ATOM 1733 C CA . PRO A 1 233 ? 25.151 -5.490 -10.980 1.00 45.19 233 PRO A CA 1
ATOM 1734 C C . PRO A 1 233 ? 25.836 -4.175 -11.400 1.00 45.19 233 PRO A C 1
ATOM 1736 O O . PRO A 1 233 ? 26.621 -3.641 -10.626 1.00 45.19 233 PRO A O 1
ATOM 1739 N N . ALA A 1 234 ? 25.630 -3.646 -12.611 1.00 44.88 234 ALA A N 1
ATOM 1740 C CA . ALA A 1 234 ? 26.465 -2.540 -13.111 1.00 44.88 234 ALA A CA 1
ATOM 1741 C C . ALA A 1 234 ? 25.899 -1.126 -12.851 1.00 44.88 234 ALA A C 1
ATOM 1743 O O . ALA A 1 234 ? 26.660 -0.163 -12.858 1.00 44.88 234 ALA A O 1
ATOM 1744 N N . ALA A 1 235 ? 24.581 -0.977 -12.653 1.00 47.16 235 ALA A N 1
ATOM 1745 C CA . ALA A 1 235 ? 23.884 0.290 -12.941 1.00 47.16 235 ALA A CA 1
ATOM 1746 C C . ALA A 1 235 ? 23.116 0.946 -11.774 1.00 47.16 235 ALA A C 1
ATOM 1748 O O . ALA A 1 235 ? 22.661 2.075 -11.912 1.00 47.16 235 ALA A O 1
ATOM 1749 N N . GLY A 1 236 ? 22.985 0.298 -10.612 1.00 51.28 236 GLY A N 1
ATOM 1750 C CA . GLY A 1 236 ? 22.436 0.964 -9.419 1.00 51.28 236 GLY A CA 1
ATOM 1751 C C . GLY A 1 236 ? 20.914 1.206 -9.383 1.00 51.28 236 GLY A C 1
ATOM 1752 O O . GLY A 1 236 ? 20.465 2.043 -8.600 1.00 51.28 236 GLY A O 1
ATOM 1753 N N . ASP A 1 237 ? 20.101 0.469 -10.146 1.00 59.03 237 ASP A N 1
ATOM 1754 C CA . ASP A 1 237 ? 18.646 0.694 -10.196 1.00 59.03 237 ASP A CA 1
ATOM 1755 C C . ASP A 1 237 ? 17.861 0.088 -9.013 1.00 59.03 237 ASP A C 1
ATOM 1757 O O . ASP A 1 237 ? 18.293 -0.859 -8.348 1.00 59.03 237 ASP A O 1
ATOM 1761 N N . LYS A 1 238 ? 16.691 0.674 -8.719 1.00 73.06 238 LYS A N 1
ATOM 1762 C CA . LYS A 1 238 ? 15.662 0.228 -7.756 1.00 73.06 238 LYS A CA 1
ATOM 1763 C C . LYS A 1 238 ? 14.432 -0.196 -8.561 1.00 73.06 238 LYS A C 1
ATOM 1765 O O . LYS A 1 238 ? 14.044 0.549 -9.446 1.00 73.06 238 LYS A O 1
ATOM 1770 N N . ALA A 1 239 ? 13.805 -1.333 -8.269 1.00 80.19 239 ALA A N 1
ATOM 1771 C CA . ALA A 1 239 ? 12.574 -1.751 -8.943 1.00 80.19 239 ALA A CA 1
ATOM 1772 C C . ALA A 1 239 ? 11.659 -2.520 -7.984 1.00 80.19 239 ALA A C 1
ATOM 1774 O O . ALA A 1 239 ? 12.145 -3.206 -7.084 1.00 80.19 239 ALA A O 1
ATOM 1775 N N . LEU A 1 240 ? 10.349 -2.407 -8.196 1.00 86.00 240 LEU A N 1
ATOM 1776 C CA . LEU A 1 240 ? 9.362 -3.327 -7.637 1.00 86.00 240 LEU A CA 1
ATOM 1777 C C . LEU A 1 240 ? 9.267 -4.545 -8.562 1.00 86.00 240 LEU A C 1
ATOM 1779 O O . LEU A 1 240 ? 9.146 -4.359 -9.769 1.00 86.00 240 LEU A O 1
ATOM 1783 N N . ALA A 1 241 ? 9.283 -5.764 -8.022 1.00 87.00 241 ALA A N 1
ATOM 1784 C CA . ALA A 1 241 ? 9.124 -6.992 -8.803 1.00 87.00 241 ALA A CA 1
ATOM 1785 C C . ALA A 1 241 ? 8.028 -7.895 -8.223 1.00 87.00 241 ALA A C 1
ATOM 1787 O O . ALA A 1 241 ? 7.876 -8.004 -7.006 1.00 87.00 241 ALA A O 1
ATOM 1788 N N . TRP A 1 242 ? 7.265 -8.551 -9.096 1.00 91.12 242 TRP A N 1
ATOM 1789 C CA . TRP A 1 242 ? 6.175 -9.452 -8.716 1.00 91.12 242 TRP A CA 1
ATOM 1790 C C . TRP A 1 242 ? 5.899 -10.487 -9.807 1.00 91.12 242 TRP A C 1
ATOM 1792 O O . TRP A 1 242 ? 6.472 -10.444 -10.897 1.00 91.12 242 TRP A O 1
ATOM 1802 N N . VAL A 1 243 ? 5.010 -11.431 -9.504 1.00 90.38 243 VAL A N 1
ATOM 1803 C CA . VAL A 1 243 ? 4.590 -12.495 -10.420 1.00 90.38 243 VAL A CA 1
ATOM 1804 C C . VAL A 1 243 ? 3.078 -12.462 -10.613 1.00 90.38 243 VAL A C 1
ATOM 1806 O O . VAL A 1 243 ? 2.340 -12.133 -9.687 1.00 90.38 243 VAL A O 1
ATOM 1809 N N . LEU A 1 244 ? 2.620 -12.821 -11.810 1.00 92.25 244 LEU A N 1
ATOM 1810 C CA . LEU A 1 244 ? 1.212 -13.094 -12.082 1.00 92.25 244 LEU A CA 1
ATOM 1811 C C . LEU A 1 244 ? 0.939 -14.573 -11.819 1.00 92.25 244 LEU A C 1
ATOM 1813 O O . LEU A 1 244 ? 1.403 -15.437 -12.557 1.00 92.25 244 LEU A O 1
ATOM 1817 N N . ASN A 1 245 ? 0.217 -14.870 -10.747 1.00 92.06 245 ASN A N 1
ATOM 1818 C CA . ASN A 1 245 ? 0.004 -16.228 -10.258 1.00 92.06 245 ASN A CA 1
ATOM 1819 C C . ASN A 1 245 ? -1.413 -16.736 -10.579 1.00 92.06 245 ASN A C 1
ATOM 1821 O O . ASN A 1 245 ? -2.373 -16.103 -10.156 1.00 92.06 245 ASN A O 1
ATOM 1825 N N . PRO A 1 246 ? -1.579 -17.919 -11.201 1.00 90.56 246 PRO A N 1
ATOM 1826 C CA . PRO A 1 246 ? -2.887 -18.489 -11.525 1.00 90.56 246 PRO A CA 1
ATOM 1827 C C . PRO A 1 246 ? -3.622 -19.073 -10.307 1.00 90.56 246 PRO A C 1
ATOM 1829 O O . PRO A 1 246 ? -4.812 -19.367 -10.392 1.00 90.56 246 PRO A O 1
ATOM 1832 N N . VAL A 1 247 ? -2.933 -19.268 -9.178 1.00 93.00 247 VAL A N 1
ATOM 1833 C CA . VAL A 1 247 ? -3.489 -19.862 -7.950 1.00 93.00 247 VAL A CA 1
ATOM 1834 C C . VAL A 1 247 ? -3.609 -18.812 -6.850 1.00 93.00 247 VAL A C 1
ATOM 1836 O O . VAL A 1 247 ? -2.678 -18.025 -6.706 1.00 93.00 247 VAL A O 1
ATOM 1839 N N . PRO A 1 248 ? -4.694 -18.777 -6.053 1.00 93.00 248 PRO A N 1
ATOM 1840 C CA . PRO A 1 248 ? -4.806 -17.843 -4.933 1.00 93.00 248 PRO A CA 1
ATOM 1841 C C . PRO A 1 248 ? -3.710 -18.091 -3.897 1.00 93.00 248 PRO A C 1
ATOM 1843 O O . PRO A 1 248 ? -3.611 -19.187 -3.347 1.00 93.00 248 PRO A O 1
ATOM 1846 N N . LEU A 1 249 ? -2.914 -17.063 -3.620 1.00 94.56 249 LEU A N 1
ATOM 1847 C CA . LEU A 1 249 ? -1.874 -17.080 -2.598 1.00 94.56 249 LEU A CA 1
ATOM 1848 C C . LEU A 1 249 ? -2.288 -16.211 -1.420 1.00 94.56 249 LEU A C 1
ATOM 1850 O O . LEU A 1 249 ? -2.900 -15.160 -1.607 1.00 94.56 249 LEU A O 1
ATOM 1854 N N . ASP A 1 250 ? -1.940 -16.643 -0.213 1.00 94.38 250 ASP A N 1
ATOM 1855 C CA . ASP A 1 250 ? -1.996 -15.762 0.947 1.00 94.38 250 ASP A CA 1
ATOM 1856 C C . ASP A 1 250 ? -0.899 -14.689 0.871 1.00 94.38 250 ASP A C 1
ATOM 1858 O O . ASP A 1 250 ? -0.020 -14.706 0.002 1.00 94.38 250 ASP A O 1
ATOM 1862 N N . LEU A 1 251 ? -0.957 -13.725 1.790 1.00 91.44 251 LEU A N 1
ATOM 1863 C CA . LEU A 1 251 ? -0.003 -12.626 1.792 1.00 91.44 251 LEU A CA 1
ATOM 1864 C C . LEU A 1 251 ? 1.452 -13.101 1.921 1.00 91.44 251 LEU A C 1
ATOM 1866 O O . LEU A 1 251 ? 2.327 -12.558 1.252 1.00 91.44 251 LEU A O 1
ATOM 1870 N N . ALA A 1 252 ? 1.717 -14.112 2.751 1.00 89.31 252 ALA A N 1
ATOM 1871 C CA . ALA A 1 252 ? 3.069 -14.620 2.954 1.00 89.31 252 ALA A CA 1
ATOM 1872 C C . ALA A 1 252 ? 3.646 -15.198 1.652 1.00 89.31 252 ALA A C 1
ATOM 1874 O O . ALA A 1 252 ? 4.758 -14.840 1.269 1.00 89.31 252 ALA A O 1
ATOM 1875 N N . GLY A 1 253 ? 2.865 -16.007 0.929 1.00 90.44 253 GLY A N 1
ATOM 1876 C CA . GLY A 1 253 ? 3.264 -16.566 -0.360 1.00 90.44 253 GLY A CA 1
ATOM 1877 C C . GLY A 1 253 ? 3.485 -15.506 -1.443 1.00 90.44 253 GLY A C 1
ATOM 1878 O O . GLY A 1 253 ? 4.423 -15.626 -2.229 1.00 90.44 253 GLY A O 1
ATOM 1879 N N . LEU A 1 254 ? 2.672 -14.441 -1.476 1.00 90.50 254 LEU A N 1
ATOM 1880 C CA . LEU A 1 254 ? 2.868 -13.321 -2.411 1.00 90.50 254 LEU A CA 1
ATOM 1881 C C . LEU A 1 254 ? 4.205 -12.608 -2.169 1.00 90.50 254 LEU A C 1
ATOM 1883 O O . LEU A 1 254 ? 4.947 -12.339 -3.116 1.00 90.50 254 LEU A O 1
ATOM 1887 N N . LEU A 1 255 ? 4.507 -12.301 -0.903 1.00 87.12 255 LEU A N 1
ATOM 1888 C CA . LEU A 1 255 ? 5.716 -11.568 -0.524 1.00 87.12 255 LEU A CA 1
ATOM 1889 C C . LEU A 1 255 ? 6.980 -12.411 -0.722 1.00 87.12 255 LEU A C 1
ATOM 1891 O O . LEU A 1 255 ? 7.978 -11.887 -1.219 1.00 87.12 255 LEU A O 1
ATOM 1895 N N . ASP A 1 256 ? 6.927 -13.703 -0.390 1.00 85.75 256 ASP A N 1
ATOM 1896 C CA . ASP A 1 256 ? 8.041 -14.637 -0.586 1.00 85.75 256 ASP A CA 1
ATOM 1897 C C . ASP A 1 256 ? 8.391 -14.777 -2.076 1.00 85.75 256 ASP A C 1
ATOM 1899 O O . ASP A 1 256 ? 9.538 -14.575 -2.478 1.00 85.75 256 ASP A O 1
ATOM 1903 N N . LEU A 1 257 ? 7.385 -14.974 -2.936 1.00 84.75 257 LEU A N 1
ATOM 1904 C CA . LEU A 1 257 ? 7.589 -15.034 -4.387 1.00 84.75 257 LEU A CA 1
ATOM 1905 C C . LEU A 1 257 ? 8.052 -13.711 -4.997 1.00 84.75 257 LEU A C 1
ATOM 1907 O O . LEU A 1 257 ? 8.786 -13.723 -5.982 1.00 84.75 257 LEU A O 1
ATOM 1911 N N . SER A 1 258 ? 7.624 -12.572 -4.452 1.00 84.00 258 SER A N 1
ATOM 1912 C CA . SER A 1 258 ? 8.111 -11.260 -4.890 1.00 84.00 258 SER A CA 1
ATOM 1913 C C . SER A 1 258 ? 9.584 -11.058 -4.520 1.00 84.00 258 SER A C 1
ATOM 1915 O O . SER A 1 258 ? 10.363 -10.563 -5.337 1.00 84.00 258 SER A O 1
ATOM 1917 N N . ALA A 1 259 ? 9.984 -11.468 -3.313 1.00 77.88 259 ALA A N 1
ATOM 1918 C CA . ALA A 1 259 ? 11.343 -11.291 -2.814 1.00 77.88 259 ALA A CA 1
ATOM 1919 C C . ALA A 1 259 ? 12.344 -12.275 -3.443 1.00 77.88 259 ALA A C 1
ATOM 1921 O O . ALA A 1 259 ? 13.460 -11.880 -3.786 1.00 77.88 259 ALA A O 1
ATOM 1922 N N . ALA A 1 260 ? 11.955 -13.542 -3.595 1.00 75.88 260 ALA A N 1
ATOM 1923 C CA . ALA A 1 260 ? 12.830 -14.626 -4.027 1.00 75.88 260 ALA A CA 1
ATOM 1924 C C . ALA A 1 260 ? 12.077 -15.650 -4.902 1.00 75.88 260 ALA A C 1
ATOM 1926 O O . ALA A 1 260 ? 11.912 -16.808 -4.510 1.00 75.88 260 ALA A O 1
ATOM 1927 N N . PRO A 1 261 ? 11.630 -15.270 -6.116 1.00 75.75 261 PRO A N 1
ATOM 1928 C CA . PRO A 1 261 ? 10.906 -16.193 -6.981 1.00 75.75 261 PRO A CA 1
ATOM 1929 C C . PRO A 1 261 ? 11.792 -17.396 -7.362 1.00 75.75 261 PRO A C 1
ATOM 1931 O O . PRO A 1 261 ? 12.959 -17.205 -7.732 1.00 75.75 261 PRO A O 1
ATOM 1934 N N . PRO A 1 262 ? 11.259 -18.634 -7.343 1.00 80.62 262 PRO A N 1
ATOM 1935 C CA . PRO A 1 262 ? 11.984 -19.810 -7.808 1.00 80.62 262 PRO A CA 1
ATOM 1936 C C . PRO A 1 262 ? 12.481 -19.642 -9.248 1.00 80.62 262 PRO A C 1
ATOM 1938 O O . PRO A 1 262 ? 11.761 -19.142 -10.112 1.00 80.62 262 PRO A O 1
ATOM 1941 N N . ARG A 1 263 ? 13.700 -20.118 -9.537 1.00 73.56 263 ARG A N 1
ATOM 1942 C CA . ARG A 1 263 ? 14.349 -19.953 -10.857 1.00 73.56 263 ARG A CA 1
ATOM 1943 C C . ARG A 1 263 ? 13.541 -20.522 -12.028 1.00 73.56 263 ARG A C 1
ATOM 1945 O O . ARG A 1 263 ? 13.668 -20.031 -13.142 1.00 73.56 263 ARG A O 1
ATOM 1952 N N . SER A 1 264 ? 12.755 -21.565 -11.780 1.00 77.88 264 SER A N 1
ATOM 1953 C CA . SER A 1 264 ? 11.938 -22.271 -12.772 1.00 77.88 264 SER A CA 1
ATOM 1954 C C . SER A 1 264 ? 10.443 -21.964 -12.651 1.00 77.88 264 SER A C 1
ATOM 1956 O O . SER A 1 264 ? 9.624 -22.719 -13.177 1.00 77.88 264 SER A O 1
ATOM 1958 N N . LEU A 1 265 ? 10.062 -20.895 -11.941 1.00 82.06 265 LEU A N 1
ATOM 1959 C CA . LEU A 1 265 ? 8.658 -20.525 -11.812 1.00 82.06 265 LEU A CA 1
ATOM 1960 C C . LEU A 1 265 ? 8.089 -20.177 -13.196 1.00 82.06 265 LEU A C 1
ATOM 1962 O O . LEU A 1 265 ? 8.519 -19.222 -13.833 1.00 82.06 265 LEU A O 1
ATOM 1966 N N . ALA A 1 266 ? 7.106 -20.956 -13.651 1.00 83.00 266 ALA A N 1
ATOM 1967 C CA . ALA A 1 266 ? 6.483 -20.798 -14.969 1.00 83.00 266 ALA A CA 1
ATOM 1968 C C . ALA A 1 266 ? 5.533 -19.587 -15.067 1.00 83.00 266 ALA A C 1
ATOM 1970 O O . ALA A 1 266 ? 4.928 -19.349 -16.110 1.00 83.00 266 ALA A O 1
ATOM 1971 N N . TRP A 1 267 ? 5.355 -18.849 -13.973 1.00 89.06 267 TRP A N 1
ATOM 1972 C CA . TRP A 1 267 ? 4.454 -17.707 -13.894 1.00 89.06 267 TRP A CA 1
ATOM 1973 C C . TRP A 1 267 ? 5.118 -16.445 -14.451 1.00 89.06 267 TRP A C 1
ATOM 1975 O O . TRP A 1 267 ? 6.285 -16.196 -14.133 1.00 89.06 267 TRP A O 1
ATOM 1985 N N . PRO A 1 268 ? 4.404 -15.629 -15.253 1.00 88.44 268 PRO A N 1
ATOM 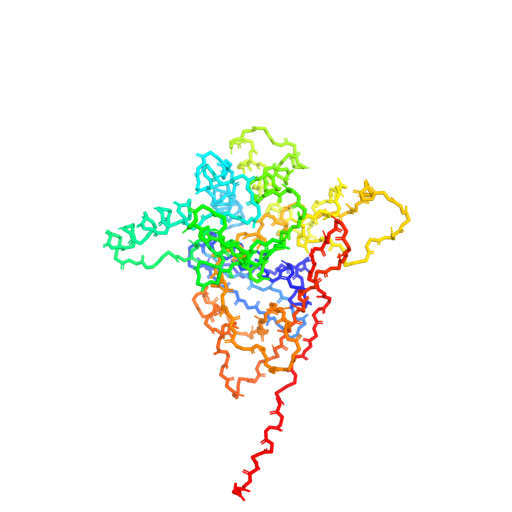1986 C CA . PRO A 1 268 ? 4.948 -14.382 -15.772 1.00 88.44 268 PRO A CA 1
ATOM 1987 C C . PRO A 1 268 ? 5.435 -13.479 -14.641 1.00 88.44 268 PRO A C 1
ATOM 1989 O O . PRO A 1 268 ? 4.690 -13.176 -13.708 1.00 88.44 268 PRO A O 1
ATOM 1992 N N . ARG A 1 269 ? 6.683 -13.027 -14.738 1.00 87.25 269 ARG A N 1
ATOM 1993 C CA . ARG A 1 269 ? 7.282 -12.077 -13.801 1.00 87.25 269 ARG A CA 1
ATOM 1994 C C . ARG A 1 269 ? 7.298 -10.691 -14.423 1.00 87.25 269 ARG A C 1
ATOM 1996 O O . ARG A 1 269 ? 7.605 -10.560 -15.603 1.00 87.25 269 ARG A O 1
ATOM 2003 N N . TYR A 1 270 ? 7.015 -9.677 -13.621 1.00 89.88 270 TYR A N 1
ATOM 2004 C CA . TYR A 1 270 ? 7.073 -8.274 -14.009 1.00 89.88 270 TYR A CA 1
ATOM 2005 C C . TYR A 1 270 ? 7.991 -7.500 -13.074 1.00 89.88 270 TYR A C 1
ATOM 2007 O O . TYR A 1 270 ? 8.165 -7.859 -11.904 1.00 89.88 270 TYR A O 1
ATOM 2015 N N . GLU A 1 271 ? 8.565 -6.426 -13.601 1.00 87.81 271 GLU A N 1
ATOM 2016 C CA . GLU A 1 271 ? 9.271 -5.430 -12.811 1.00 87.81 271 GLU A CA 1
ATOM 2017 C C . GLU A 1 271 ? 8.884 -4.014 -13.240 1.00 87.81 271 GLU A C 1
ATOM 2019 O O . GLU A 1 271 ? 8.687 -3.749 -14.422 1.00 87.81 271 GLU A O 1
ATOM 2024 N N . ALA A 1 272 ? 8.777 -3.107 -12.270 1.00 87.50 272 ALA A N 1
ATOM 2025 C CA . ALA A 1 272 ? 8.566 -1.679 -12.472 1.00 87.50 272 ALA A CA 1
ATOM 2026 C C . ALA A 1 272 ? 9.769 -0.912 -11.900 1.00 87.50 272 ALA A C 1
ATOM 2028 O O . ALA A 1 272 ? 9.925 -0.844 -10.672 1.00 87.50 272 ALA A O 1
ATOM 2029 N N . PRO A 1 273 ? 10.638 -0.342 -12.757 1.00 84.00 273 PRO A N 1
ATOM 2030 C CA . PRO A 1 273 ? 11.762 0.470 -12.310 1.00 84.00 273 PRO A CA 1
ATOM 2031 C C . PRO A 1 273 ? 11.295 1.699 -11.537 1.00 84.00 273 PRO A C 1
ATOM 2033 O O . PRO A 1 273 ? 10.360 2.383 -11.937 1.00 84.00 273 PRO A O 1
ATOM 2036 N N . ILE A 1 274 ? 11.986 2.027 -10.458 1.00 79.62 274 ILE A N 1
ATOM 2037 C CA . ILE A 1 274 ? 11.792 3.259 -9.707 1.00 79.62 274 ILE A CA 1
ATOM 2038 C C . ILE A 1 274 ? 12.862 4.229 -10.155 1.00 79.62 274 ILE A C 1
ATOM 2040 O O . ILE A 1 274 ? 14.055 4.002 -9.951 1.00 79.62 274 ILE A O 1
ATOM 2044 N N . VAL A 1 275 ? 12.422 5.335 -10.735 1.00 75.31 275 VAL A N 1
ATOM 2045 C CA . VAL A 1 275 ? 13.315 6.413 -11.135 1.00 75.31 275 VAL A CA 1
ATOM 2046 C C . VAL A 1 275 ? 13.123 7.606 -10.232 1.00 75.31 275 VAL A C 1
ATOM 2048 O O . VAL A 1 275 ? 12.003 7.947 -9.862 1.00 75.31 275 VAL A O 1
ATOM 2051 N N . SER A 1 276 ? 14.233 8.254 -9.908 1.00 70.81 276 SER A N 1
ATOM 2052 C CA . SER A 1 276 ? 14.230 9.601 -9.361 1.00 70.81 276 SER A CA 1
ATOM 2053 C C . SER A 1 276 ? 14.756 10.531 -10.441 1.00 70.81 276 SER A C 1
ATOM 2055 O O . SER A 1 276 ? 15.944 10.512 -10.752 1.00 70.81 276 SER A O 1
ATOM 2057 N N . GLU A 1 277 ? 13.890 11.348 -11.024 1.00 61.56 277 GLU A N 1
ATOM 2058 C CA . GLU A 1 277 ? 14.317 12.349 -11.995 1.00 61.56 277 GLU A CA 1
ATOM 2059 C C . GLU A 1 277 ? 14.447 13.716 -11.308 1.00 61.56 277 GLU A C 1
ATOM 2061 O O . GLU A 1 277 ? 13.499 14.191 -10.682 1.00 61.56 277 GLU A O 1
ATOM 2066 N N . GLY A 1 278 ? 15.609 14.378 -11.428 1.00 54.62 278 GLY A N 1
ATOM 2067 C CA . GLY A 1 278 ? 15.715 15.832 -11.233 1.00 54.62 278 GLY A CA 1
ATOM 2068 C C . GLY A 1 278 ? 16.945 16.383 -10.494 1.00 54.62 278 GLY A C 1
ATOM 2069 O O . GLY A 1 278 ? 17.653 15.680 -9.781 1.00 54.62 278 GLY A O 1
ATOM 2070 N N . GLY A 1 279 ? 17.142 17.700 -10.667 1.00 53.12 279 GLY A N 1
ATOM 2071 C CA . GLY A 1 279 ? 18.047 18.576 -9.908 1.00 53.12 279 GLY A CA 1
ATOM 2072 C C . GLY A 1 279 ? 17.478 19.002 -8.539 1.00 53.12 279 GLY A C 1
ATOM 2073 O O . GLY A 1 279 ? 17.275 18.171 -7.664 1.00 53.12 279 GLY A O 1
ATOM 2074 N N . ARG A 1 280 ? 17.233 20.305 -8.296 1.00 45.28 280 ARG A N 1
ATOM 2075 C CA . ARG A 1 280 ? 16.873 20.853 -6.955 1.00 45.28 280 ARG A CA 1
ATOM 2076 C C . ARG A 1 280 ? 15.570 20.308 -6.333 1.00 45.28 280 ARG A C 1
ATOM 2078 O O . ARG A 1 280 ? 15.431 20.379 -5.113 1.00 45.28 280 ARG A O 1
ATOM 2085 N N . ALA A 1 281 ? 14.647 19.792 -7.141 1.00 53.88 281 ALA A N 1
ATOM 2086 C CA . ALA A 1 281 ? 13.435 19.095 -6.715 1.00 53.88 281 ALA A CA 1
ATOM 2087 C C . ALA A 1 281 ? 13.340 17.790 -7.514 1.00 53.88 281 ALA A C 1
ATOM 2089 O O . ALA A 1 281 ? 12.830 17.784 -8.631 1.00 53.88 281 ALA A O 1
ATOM 2090 N N . SER A 1 282 ? 13.919 16.713 -6.982 1.00 63.94 282 SER A N 1
ATOM 2091 C CA . SER A 1 282 ? 13.750 15.382 -7.562 1.00 63.94 282 SER A CA 1
ATOM 2092 C C . SER A 1 282 ? 12.297 14.935 -7.405 1.00 63.94 282 SER A C 1
ATOM 2094 O O . SER A 1 282 ? 11.638 15.337 -6.451 1.00 63.94 282 SER A O 1
ATOM 2096 N N . ILE A 1 283 ? 11.780 14.126 -8.321 1.00 69.81 283 ILE A N 1
ATOM 2097 C CA . ILE A 1 283 ? 10.515 13.392 -8.173 1.00 69.81 283 ILE A CA 1
ATOM 2098 C C . ILE A 1 283 ? 10.851 11.919 -8.354 1.00 69.81 283 ILE A C 1
ATOM 2100 O O . ILE A 1 283 ? 11.596 11.574 -9.270 1.00 69.81 283 ILE A O 1
ATOM 2104 N N . SER A 1 284 ? 10.333 11.073 -7.468 1.00 74.88 284 SER A N 1
ATOM 2105 C CA . SER A 1 284 ? 10.467 9.620 -7.572 1.00 74.88 284 SER A CA 1
ATOM 2106 C C . SER A 1 284 ? 9.161 9.037 -8.099 1.00 74.88 284 SER A C 1
ATOM 2108 O O . SER A 1 284 ? 8.110 9.471 -7.639 1.00 74.88 284 SER A O 1
ATOM 2110 N N . ALA A 1 285 ? 9.223 8.088 -9.035 1.00 79.12 285 ALA A N 1
ATOM 2111 C CA . ALA A 1 285 ? 8.061 7.451 -9.661 1.00 79.12 285 ALA A CA 1
ATOM 2112 C C . ALA A 1 285 ? 8.346 5.992 -10.049 1.00 79.12 285 ALA A C 1
ATOM 2114 O O . ALA A 1 285 ? 9.496 5.640 -10.329 1.00 79.12 285 ALA A O 1
ATOM 2115 N N . LEU A 1 286 ? 7.296 5.167 -10.104 1.00 83.75 286 LEU A N 1
ATOM 2116 C CA . LEU A 1 286 ? 7.320 3.838 -10.723 1.00 83.75 286 LEU A CA 1
ATOM 2117 C C . LEU A 1 286 ? 7.133 3.982 -12.236 1.00 83.75 286 LEU A C 1
ATOM 2119 O O . LEU A 1 286 ? 6.123 4.511 -12.687 1.00 83.75 286 LEU A O 1
ATOM 2123 N N . LYS A 1 287 ? 8.094 3.506 -13.026 1.00 84.50 287 LYS A N 1
ATOM 2124 C CA . LYS A 1 287 ? 7.972 3.392 -14.482 1.00 84.50 287 LYS A CA 1
ATOM 2125 C C . LYS A 1 287 ? 6.965 2.306 -14.874 1.00 84.50 287 LYS A C 1
ATOM 2127 O O . LYS A 1 287 ? 6.699 1.416 -14.064 1.00 84.50 287 LYS A O 1
ATOM 2132 N N . PRO A 1 288 ? 6.443 2.347 -16.120 1.00 88.56 288 PRO A N 1
ATOM 2133 C CA . PRO A 1 288 ? 5.636 1.255 -16.647 1.00 88.56 288 PRO A CA 1
ATOM 2134 C C . PRO A 1 288 ? 6.349 -0.079 -16.450 1.00 88.56 288 PRO A C 1
ATOM 2136 O O . PRO A 1 288 ? 7.557 -0.174 -16.681 1.00 88.56 288 PRO A O 1
ATOM 2139 N N . ALA A 1 289 ? 5.599 -1.083 -16.006 1.00 90.25 289 ALA A N 1
ATOM 2140 C CA . ALA A 1 289 ? 6.158 -2.396 -15.760 1.00 90.25 289 ALA A CA 1
ATOM 2141 C C . ALA A 1 289 ? 6.445 -3.127 -17.071 1.00 90.25 289 ALA A C 1
ATOM 2143 O O . ALA A 1 289 ? 5.712 -2.986 -18.054 1.00 90.25 289 ALA A O 1
ATOM 2144 N N . HIS A 1 290 ? 7.457 -3.984 -17.064 1.00 89.00 290 HIS A N 1
ATOM 2145 C CA . HIS A 1 290 ? 7.781 -4.846 -18.195 1.00 89.00 290 HIS A CA 1
ATOM 2146 C C . HIS A 1 290 ? 8.013 -6.289 -17.737 1.00 89.00 290 HIS A C 1
ATOM 2148 O O . HIS A 1 290 ? 8.385 -6.524 -16.584 1.00 89.00 290 HIS A O 1
ATOM 2154 N N . PRO A 1 291 ? 7.757 -7.278 -18.612 1.00 88.56 291 PRO A N 1
ATOM 2155 C CA . PRO A 1 291 ? 7.986 -8.672 -18.277 1.00 88.56 291 PRO A CA 1
ATOM 2156 C C . PRO A 1 291 ? 9.484 -8.948 -18.113 1.00 88.56 291 PRO A C 1
ATOM 2158 O O . PRO A 1 291 ? 10.305 -8.554 -18.943 1.00 88.56 291 PRO A O 1
ATOM 2161 N N . VAL A 1 292 ? 9.834 -9.682 -17.062 1.00 81.50 292 VAL A N 1
ATOM 2162 C CA . VAL A 1 292 ? 11.191 -10.175 -16.832 1.00 81.50 292 VAL A CA 1
ATOM 2163 C C . VAL A 1 292 ? 11.341 -11.481 -17.595 1.00 81.50 292 VAL A C 1
ATOM 2165 O O . VAL A 1 292 ? 10.702 -12.483 -17.275 1.00 81.50 292 VAL A O 1
ATOM 2168 N N . THR A 1 293 ? 12.196 -11.481 -18.614 1.00 65.31 293 THR A N 1
ATOM 2169 C CA . THR A 1 293 ? 12.561 -12.730 -19.288 1.00 65.31 293 THR A CA 1
ATOM 2170 C C . THR A 1 293 ? 13.500 -13.499 -18.358 1.00 65.31 293 THR A C 1
ATOM 2172 O O . THR A 1 293 ? 14.464 -12.895 -17.878 1.00 65.31 293 THR A O 1
ATOM 2175 N N . PRO A 1 294 ? 13.274 -14.798 -18.077 1.00 56.44 294 PRO A N 1
ATOM 2176 C CA . PRO A 1 294 ? 14.263 -15.599 -17.372 1.00 56.44 294 PRO A CA 1
ATOM 2177 C C . PRO A 1 294 ? 15.573 -15.482 -18.143 1.00 56.44 294 PRO A C 1
ATOM 2179 O O . PRO A 1 294 ? 15.627 -15.849 -19.319 1.00 56.44 294 PRO A O 1
ATOM 2182 N N . ALA A 1 295 ? 16.610 -14.911 -17.527 1.00 48.00 295 ALA A N 1
ATOM 2183 C CA . ALA A 1 295 ? 17.910 -14.849 -18.166 1.00 48.00 295 ALA A CA 1
ATOM 2184 C C . ALA A 1 295 ? 18.288 -16.281 -18.557 1.00 48.00 295 ALA A C 1
ATOM 2186 O O . ALA A 1 295 ? 18.378 -17.163 -17.699 1.00 48.00 295 ALA A O 1
ATOM 2187 N N . SER A 1 296 ? 18.480 -16.530 -19.854 1.00 36.25 296 SER A N 1
ATOM 2188 C CA . SER A 1 296 ? 19.111 -17.753 -20.321 1.00 36.25 296 SER A CA 1
ATOM 2189 C C . SER A 1 296 ? 20.539 -17.726 -19.789 1.00 36.25 296 SER A C 1
ATOM 2191 O O . SER A 1 296 ? 21.440 -17.181 -20.431 1.00 36.25 296 SER A O 1
ATOM 2193 N N . HIS A 1 297 ? 20.755 -18.254 -18.586 1.00 36.78 297 HIS A N 1
ATOM 2194 C CA . HIS A 1 297 ? 22.094 -18.531 -18.107 1.00 36.78 297 HIS A CA 1
ATOM 2195 C C . HIS A 1 297 ? 22.657 -19.624 -19.014 1.00 36.78 297 HIS A C 1
ATOM 2197 O O . HIS A 1 297 ? 22.497 -20.817 -18.765 1.00 36.78 297 HIS A O 1
ATOM 2203 N N . ARG A 1 298 ? 23.338 -19.210 -20.088 1.00 31.12 298 ARG A N 1
ATOM 2204 C CA . ARG A 1 298 ? 24.462 -19.992 -20.583 1.00 31.12 298 ARG A CA 1
ATOM 2205 C C . ARG A 1 298 ? 25.416 -20.068 -19.403 1.00 31.12 298 ARG A C 1
ATOM 2207 O O . ARG A 1 298 ? 26.028 -19.069 -19.038 1.00 31.12 298 ARG A O 1
ATOM 2214 N N . GLY A 1 299 ? 25.460 -21.229 -18.760 1.00 30.64 299 GLY A N 1
ATOM 2215 C CA . GLY A 1 299 ? 26.600 -21.568 -17.934 1.00 30.64 299 GLY A CA 1
ATOM 2216 C C . GLY A 1 299 ? 27.831 -21.405 -18.810 1.00 30.64 299 GLY A C 1
ATOM 2217 O O . GLY A 1 299 ? 27.908 -22.016 -19.874 1.00 30.64 299 GLY A O 1
ATOM 2218 N N . SER A 1 300 ? 28.755 -20.545 -18.403 1.00 27.17 300 SER A N 1
ATOM 2219 C CA . SER A 1 300 ? 30.126 -20.688 -18.864 1.00 27.17 300 SER A CA 1
ATOM 2220 C C . SER A 1 300 ? 30.637 -21.997 -18.259 1.00 27.17 300 SER A C 1
ATOM 2222 O O . SER A 1 300 ? 30.663 -22.108 -17.030 1.00 27.17 300 SER A O 1
ATOM 2224 N N . PRO A 1 301 ? 30.987 -23.013 -19.064 1.00 34.62 301 PRO A N 1
ATOM 2225 C CA . PRO A 1 301 ? 31.788 -24.109 -18.558 1.00 34.62 301 PRO A CA 1
ATOM 2226 C C . PRO A 1 301 ? 33.206 -23.563 -18.342 1.00 34.62 301 PRO A C 1
ATOM 2228 O O . PRO A 1 301 ? 3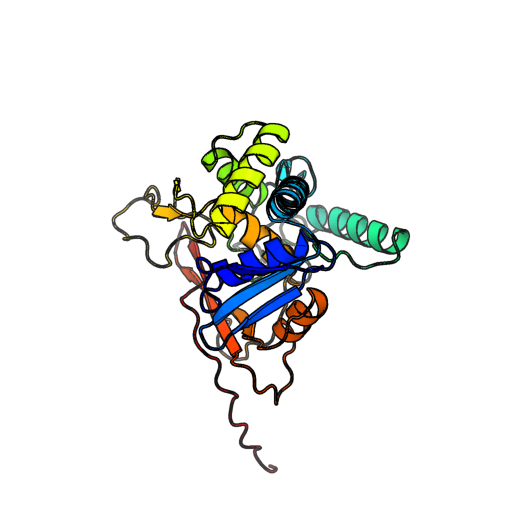3.742 -22.930 -19.243 1.00 34.62 301 PRO A O 1
ATOM 2231 N N . ASN A 1 302 ? 33.750 -23.766 -17.141 1.00 35.69 302 ASN A N 1
ATOM 2232 C CA . ASN A 1 302 ? 35.165 -23.678 -16.749 1.00 35.69 302 ASN A CA 1
ATOM 2233 C C . ASN A 1 302 ? 36.113 -22.777 -17.572 1.00 35.69 302 ASN A C 1
ATOM 2235 O O . ASN A 1 302 ? 36.458 -23.104 -18.707 1.00 35.69 302 ASN A O 1
ATOM 2239 N N . ALA A 1 303 ? 36.698 -21.779 -16.905 1.00 33.34 303 ALA A N 1
ATOM 2240 C CA . ALA A 1 303 ? 38.105 -21.406 -17.071 1.00 33.34 303 ALA A CA 1
ATOM 2241 C C . ALA A 1 303 ? 38.632 -20.824 -15.755 1.00 33.34 303 ALA A C 1
ATOM 2243 O O . ALA A 1 303 ? 37.955 -19.918 -15.218 1.00 33.34 303 ALA A O 1
#

pLDDT: mean 81.55, std 16.52, range [27.17, 98.5]

Foldseek 3Di:
DKDKFWQAQQALQALLSVLLVLLLLVLAPPKWWFADPRRIIIIIHPDDLLVSLLSSLLSLLVPQPPCCVPLCPPPQFQWDWLVSVVVSVVVQVVVCVVVVHHDLFDPCLQWQSVDFDADPVNDDPPVTTIIHTQLLQFAWDRGDDNNVSVVLQVQLVDDDSVSSSVSSSVQSSQSSVNHFDKGWDQLHSFAQRDPDDPPPDDSRHTDIGGSSSRSSSVSSSRSARSDLDDDDDDDDWRKFKFWRGPDIDRSVVRRCCRSDNDLPPPTWMKIWTWDFDDDNITGIYTHRIDTDDSPPPPPDPDD